Protein AF-A0AAD4UUW0-F1 (afdb_monomer_lite)

pLDDT: mean 79.17, std 16.48, range [34.84, 98.12]

Secondary structure (DSSP, 8-state):
-HHHHHHHH--HHHHHHHHTSPTTS--SHHHHHHHHHHHHS-HHHHHHHHHHHHT--PPTT--HHHHHHHHHHHHHH-TT----HHHHHHHHHHHS-HHHHHHHHHHTTS-GGGS-HHHHHHHHHHHHHHGGGGGSS-----------THHHHHHHHHHHHHHHHHHTTS-----B-TTT--BTS-GGG-TTGGG-HHHHHHHHHHHHTT-

Organism: Prunus dulcis (NCBI:txid3755)

Foldseek 3Di:
DCVVCVLVVDDDPLNVVVVPDDPPPQPDPVSVVVVSCCVLVPPVNLVVLLVCQQQAADDVPHDLLNSLVVNVVSCVVNVVSVDDLQRSLVSSLVRYDPVVQVVLQVLVVHHCNPPDSVSSVVSSVVRNVVVVCVVVDDPDDDDDDDDDPVVVVVVVVVVVVVVVVVVVPDPPPQDAQPPPRHGDDHVCPDPCCVVPVPSVVVVVVVVVVVD

InterPro domains:
  IPR005162 Retrotransposon-derived protein PEG10, N-terminal capsid-like domain [PF03732] (5-97)

Structure (mmCIF, N/CA/C/O backbone):
data_AF-A0AAD4UUW0-F1
#
_entry.id   AF-A0AAD4UUW0-F1
#
loop_
_atom_site.group_PDB
_atom_site.id
_atom_site.type_symbol
_atom_site.label_atom_id
_atom_site.label_alt_id
_atom_site.label_comp_id
_atom_site.label_asym_id
_atom_site.label_entity_id
_atom_site.label_seq_id
_atom_site.pdbx_PDB_ins_code
_atom_site.Cartn_x
_atom_site.Cartn_y
_atom_site.Cartn_z
_atom_site.occupancy
_atom_site.B_iso_or_equiv
_atom_site.auth_seq_id
_atom_site.auth_comp_id
_atom_site.auth_asym_id
_atom_site.auth_atom_id
_atom_site.pdbx_PDB_model_num
ATOM 1 N N . MET A 1 1 ? 27.360 7.407 -22.275 1.00 66.19 1 MET A N 1
ATOM 2 C CA . MET A 1 1 ? 28.009 6.420 -21.374 1.00 66.19 1 MET A CA 1
ATOM 3 C C . MET A 1 1 ? 27.085 5.297 -20.894 1.00 66.19 1 MET A C 1
ATOM 5 O O . MET A 1 1 ? 27.536 4.163 -20.923 1.00 66.19 1 MET A O 1
ATOM 9 N N . ARG A 1 2 ? 25.819 5.555 -20.516 1.00 79.88 2 ARG A N 1
ATOM 10 C CA . ARG A 1 2 ? 24.869 4.563 -19.940 1.00 79.88 2 ARG A CA 1
ATOM 11 C C . ARG A 1 2 ? 24.852 3.180 -20.616 1.00 79.88 2 ARG A C 1
ATOM 13 O O . ARG A 1 2 ? 25.007 2.173 -19.938 1.00 79.88 2 ARG A O 1
ATOM 20 N N . MET A 1 3 ? 24.777 3.145 -21.947 1.00 80.38 3 MET A N 1
ATOM 21 C CA . MET A 1 3 ? 24.789 1.917 -22.762 1.00 80.38 3 MET A CA 1
ATOM 22 C C . MET A 1 3 ? 25.992 0.996 -22.504 1.00 80.38 3 MET A C 1
ATOM 24 O O . MET A 1 3 ? 25.851 -0.219 -22.548 1.00 80.38 3 MET A O 1
ATOM 28 N N . ARG A 1 4 ? 27.175 1.563 -22.231 1.00 81.38 4 ARG A N 1
ATOM 29 C CA . ARG A 1 4 ? 28.404 0.785 -22.011 1.00 81.38 4 ARG A CA 1
ATOM 30 C C . ARG A 1 4 ? 28.476 0.205 -20.603 1.00 81.38 4 ARG A C 1
ATOM 32 O O . ARG A 1 4 ? 29.070 -0.843 -20.419 1.00 81.38 4 ARG A O 1
ATOM 39 N N . VAL A 1 5 ? 27.878 0.880 -19.622 1.00 86.62 5 VAL A N 1
ATOM 40 C CA . VAL A 1 5 ? 27.951 0.483 -18.206 1.00 86.62 5 VAL A CA 1
ATOM 41 C C . VAL A 1 5 ? 26.830 -0.483 -17.830 1.00 86.62 5 VAL A C 1
ATOM 43 O O . VAL A 1 5 ? 27.016 -1.347 -16.980 1.00 86.62 5 VAL A O 1
ATOM 46 N N . PHE A 1 6 ? 25.679 -0.376 -18.497 1.00 84.62 6 PHE A N 1
ATOM 47 C CA . PHE A 1 6 ? 24.492 -1.182 -18.218 1.00 84.62 6 PHE A CA 1
ATOM 48 C C . PHE A 1 6 ? 24.742 -2.704 -18.176 1.00 84.62 6 PHE A C 1
ATOM 50 O O . PHE A 1 6 ? 24.323 -3.314 -17.194 1.00 84.62 6 PHE A O 1
ATOM 57 N N . PRO A 1 7 ? 25.485 -3.335 -19.111 1.00 85.69 7 PRO A N 1
ATOM 58 C CA . PRO A 1 7 ? 25.757 -4.776 -19.049 1.00 85.69 7 PRO A CA 1
ATOM 59 C C . PRO A 1 7 ? 26.460 -5.228 -17.760 1.00 85.69 7 PRO A C 1
ATOM 61 O O . PRO A 1 7 ? 26.250 -6.353 -17.309 1.00 85.69 7 PRO A O 1
ATOM 64 N N . TYR A 1 8 ? 27.269 -4.354 -17.154 1.00 88.25 8 TYR A N 1
ATOM 65 C CA . TYR A 1 8 ? 27.995 -4.624 -15.910 1.00 88.25 8 TYR A CA 1
ATOM 66 C C . TYR A 1 8 ? 27.112 -4.476 -14.666 1.00 88.25 8 TYR A C 1
ATOM 68 O O . TYR A 1 8 ? 27.441 -5.016 -13.615 1.00 88.25 8 TYR A O 1
ATOM 76 N N . THR A 1 9 ? 25.977 -3.780 -14.784 1.00 87.75 9 THR A N 1
ATOM 77 C CA . THR A 1 9 ? 24.987 -3.659 -13.699 1.00 87.75 9 THR A CA 1
ATOM 78 C C . THR A 1 9 ? 24.067 -4.879 -13.597 1.00 87.75 9 THR A C 1
ATOM 80 O O . THR A 1 9 ? 23.429 -5.085 -12.567 1.00 87.75 9 THR A O 1
ATOM 83 N N . LEU A 1 10 ? 23.994 -5.706 -14.647 1.00 87.06 10 LEU A N 1
ATOM 84 C CA . LEU A 1 10 ? 23.104 -6.863 -14.698 1.00 87.06 10 LEU A CA 1
ATOM 85 C C . LEU A 1 10 ? 23.740 -8.103 -14.061 1.00 87.06 10 LEU A C 1
ATOM 87 O O . LEU A 1 10 ? 24.913 -8.408 -14.283 1.00 87.06 10 LEU A O 1
ATOM 91 N N . LYS A 1 11 ? 22.923 -8.876 -13.341 1.00 86.19 11 LYS A N 1
ATOM 92 C CA . LYS A 1 11 ? 23.287 -10.180 -12.767 1.00 86.19 11 LYS A CA 1
ATOM 93 C C . LYS A 1 11 ? 22.416 -11.302 -13.338 1.00 86.19 11 LYS A C 1
ATOM 95 O O . LYS A 1 11 ? 21.325 -11.052 -13.859 1.00 86.19 11 LYS A O 1
ATOM 100 N N . ASP A 1 12 ? 22.921 -12.530 -13.263 1.00 86.94 12 ASP A N 1
ATOM 101 C CA . ASP A 1 12 ? 22.184 -13.779 -13.499 1.00 86.94 12 ASP A CA 1
ATOM 102 C C . ASP A 1 12 ? 21.316 -13.768 -14.772 1.00 86.94 12 ASP A C 1
ATOM 104 O O . ASP A 1 12 ? 21.804 -13.529 -15.881 1.00 86.94 12 ASP A O 1
ATOM 108 N N . ARG A 1 13 ? 20.003 -13.992 -14.620 1.00 80.38 13 ARG A N 1
ATOM 109 C CA . ARG A 1 13 ? 19.025 -14.052 -15.715 1.00 80.38 13 ARG A CA 1
ATOM 110 C C . ARG A 1 13 ? 18.937 -12.762 -16.527 1.00 80.38 13 ARG A C 1
ATOM 112 O O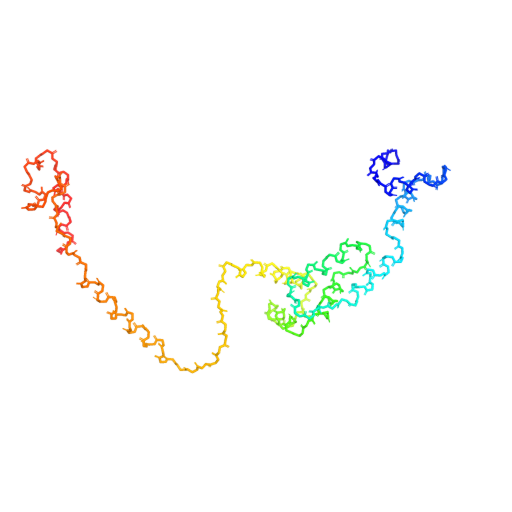 . ARG A 1 13 ? 18.669 -12.835 -17.724 1.00 80.38 13 ARG A O 1
ATOM 119 N N . ALA A 1 14 ? 19.151 -11.600 -15.910 1.00 84.06 14 ALA A N 1
ATOM 120 C CA . ALA A 1 14 ? 19.104 -10.321 -16.614 1.00 84.06 14 ALA A CA 1
ATOM 121 C C . ALA A 1 14 ? 20.308 -10.164 -17.553 1.00 84.06 14 ALA A C 1
ATOM 123 O O . ALA A 1 14 ? 20.147 -9.770 -18.709 1.00 84.06 14 ALA A O 1
ATOM 124 N N . LYS A 1 15 ? 21.500 -10.552 -17.083 1.00 85.38 15 LYS A N 1
ATOM 125 C CA . LYS A 1 15 ? 22.711 -10.581 -17.911 1.00 85.38 15 LYS A CA 1
ATOM 126 C C . LYS A 1 15 ? 22.596 -11.637 -19.010 1.00 85.38 15 LYS A C 1
ATOM 128 O O . LYS A 1 15 ? 22.893 -11.338 -20.160 1.00 85.38 15 LYS A O 1
ATOM 133 N N . GLY A 1 16 ? 22.090 -12.826 -18.673 1.00 84.50 16 GLY A N 1
ATOM 134 C CA . GLY A 1 16 ? 21.816 -13.892 -19.639 1.00 84.50 16 GLY A CA 1
ATOM 135 C C . GLY A 1 16 ? 20.891 -13.434 -20.768 1.00 84.50 16 GLY A C 1
ATOM 136 O O . GLY A 1 16 ? 21.225 -13.606 -21.933 1.00 84.50 16 GLY A O 1
ATOM 137 N N . TRP A 1 17 ? 19.780 -12.763 -20.444 1.00 87.69 17 TRP A N 1
ATOM 138 C CA . TRP A 1 17 ? 18.875 -12.198 -21.450 1.00 87.69 17 TRP A CA 1
ATOM 139 C C . TRP A 1 17 ? 19.565 -11.197 -22.380 1.00 87.69 17 TRP A C 1
ATOM 141 O O . TRP A 1 17 ? 19.385 -11.290 -23.593 1.00 87.69 17 TRP A O 1
ATOM 151 N N . LEU A 1 18 ? 20.365 -10.273 -21.840 1.00 85.50 18 LEU A N 1
ATOM 152 C CA . LEU A 1 18 ? 21.047 -9.270 -22.659 1.00 85.50 18 LEU A CA 1
ATOM 153 C C . LEU A 1 18 ? 21.959 -9.932 -23.706 1.00 85.50 18 LEU A C 1
ATOM 155 O O . LEU A 1 18 ? 22.012 -9.470 -24.841 1.00 85.50 18 LEU A O 1
ATOM 159 N N . MET A 1 19 ? 22.608 -11.044 -23.343 1.00 84.12 19 MET A N 1
ATOM 160 C CA . MET A 1 19 ? 23.488 -11.808 -24.237 1.00 84.12 19 MET A CA 1
ATOM 161 C C . MET A 1 19 ? 22.739 -12.632 -25.296 1.00 84.12 19 MET A C 1
ATOM 163 O O . MET A 1 19 ? 23.342 -13.012 -26.293 1.00 84.12 19 MET A O 1
ATOM 167 N N . THR A 1 20 ? 21.439 -12.901 -25.122 1.00 83.31 20 THR A N 1
ATOM 168 C CA . THR A 1 20 ? 20.624 -13.587 -26.151 1.00 83.31 20 THR A CA 1
ATOM 169 C C . THR A 1 20 ? 20.138 -12.669 -27.273 1.00 83.31 20 THR A C 1
ATOM 171 O O . THR A 1 20 ? 19.579 -13.146 -28.259 1.00 83.31 20 THR A O 1
ATOM 174 N N . LEU A 1 21 ? 20.290 -11.351 -27.126 1.00 83.94 21 LEU A N 1
ATOM 175 C CA . LEU A 1 21 ? 19.829 -10.396 -28.129 1.00 83.94 21 LEU A CA 1
ATOM 176 C C . LEU A 1 21 ? 20.800 -10.342 -29.310 1.00 83.94 21 LEU A C 1
ATOM 178 O O . LEU A 1 21 ? 22.015 -10.388 -29.134 1.00 83.94 21 LEU A O 1
ATOM 182 N N . ALA A 1 22 ? 20.259 -10.190 -30.521 1.00 80.12 22 ALA A N 1
ATOM 183 C CA . ALA A 1 22 ? 21.079 -10.067 -31.719 1.00 80.12 22 ALA A CA 1
ATOM 184 C C . ALA A 1 22 ? 22.026 -8.851 -31.617 1.00 80.12 22 ALA A C 1
ATOM 186 O O . ALA A 1 22 ? 21.595 -7.785 -31.143 1.00 80.12 22 ALA A O 1
ATOM 187 N N . PRO A 1 23 ? 23.283 -8.970 -32.086 1.00 73.75 23 PRO A N 1
ATOM 188 C CA . PRO A 1 23 ? 24.204 -7.843 -32.171 1.00 73.75 23 PRO A CA 1
ATOM 189 C C . PRO A 1 23 ? 23.548 -6.664 -32.897 1.00 73.75 23 PRO A C 1
ATOM 191 O O . PRO A 1 23 ? 22.830 -6.853 -33.877 1.00 73.75 23 PRO A O 1
ATOM 194 N N . SER A 1 24 ? 23.748 -5.445 -32.393 1.00 71.50 24 SER A N 1
ATOM 195 C CA . SER A 1 24 ? 23.192 -4.205 -32.969 1.00 71.50 24 SER A CA 1
ATOM 196 C C . SER A 1 24 ? 21.659 -4.059 -32.940 1.00 71.50 24 SER A C 1
ATOM 198 O O . SER A 1 24 ? 21.137 -3.071 -33.448 1.00 71.50 24 SER A O 1
ATOM 200 N N . SER A 1 25 ? 20.915 -4.964 -32.291 1.00 75.75 25 SER A N 1
ATOM 201 C CA . SER A 1 25 ? 19.448 -4.848 -32.130 1.00 75.75 25 SER A CA 1
ATOM 202 C C . SER A 1 25 ? 18.991 -3.784 -31.116 1.00 75.75 25 SER A C 1
ATOM 204 O O . SER A 1 25 ? 17.796 -3.498 -30.987 1.00 75.75 25 SER A O 1
ATOM 206 N N . LEU A 1 26 ? 19.941 -3.219 -30.374 1.00 79.94 26 LEU A N 1
ATOM 207 C CA . LEU A 1 26 ? 19.761 -2.234 -29.317 1.00 79.94 26 LEU A CA 1
ATOM 208 C C . LEU A 1 26 ? 20.647 -1.021 -29.625 1.00 79.94 26 LEU A C 1
ATOM 210 O O . LEU A 1 26 ? 21.819 -0.993 -29.258 1.00 79.94 26 LEU A O 1
ATOM 214 N N . THR A 1 27 ? 20.103 -0.043 -30.348 1.00 82.56 27 THR A N 1
ATOM 215 C CA . THR A 1 27 ? 20.879 1.078 -30.911 1.00 82.56 27 THR A CA 1
ATOM 216 C C . THR A 1 27 ? 20.875 2.333 -30.039 1.00 82.56 27 THR A C 1
ATOM 218 O O . THR A 1 27 ? 21.823 3.113 -30.084 1.00 82.56 27 THR A O 1
ATOM 221 N N . THR A 1 28 ? 19.855 2.521 -29.197 1.00 87.25 28 THR A N 1
ATOM 222 C CA . THR A 1 28 ? 19.733 3.673 -28.292 1.00 87.25 28 THR A CA 1
ATOM 223 C C . THR A 1 28 ? 19.385 3.233 -26.876 1.00 87.25 28 THR A C 1
ATOM 225 O O . THR A 1 28 ? 18.781 2.180 -26.666 1.00 87.25 28 THR A O 1
ATOM 228 N N . TRP A 1 29 ? 19.744 4.061 -25.889 1.00 84.38 29 TRP A N 1
ATOM 229 C CA . TRP A 1 29 ? 19.443 3.789 -24.481 1.00 84.38 29 TRP A CA 1
ATOM 230 C C . TRP A 1 29 ? 17.945 3.594 -24.231 1.00 84.38 29 TRP A C 1
ATOM 232 O O . TRP A 1 29 ? 17.579 2.687 -23.492 1.00 84.38 29 TRP A O 1
ATOM 242 N N . ASP A 1 30 ? 17.085 4.379 -24.881 1.00 83.88 30 ASP A N 1
ATOM 243 C CA . ASP A 1 30 ? 15.634 4.286 -24.694 1.00 83.88 30 ASP A CA 1
ATOM 244 C C . ASP A 1 30 ? 15.086 2.932 -25.155 1.00 83.88 30 ASP A C 1
ATOM 246 O O . ASP A 1 30 ? 14.243 2.341 -24.481 1.00 83.88 30 ASP A O 1
ATOM 250 N N . VAL A 1 31 ? 15.622 2.379 -26.249 1.00 85.12 31 VAL A N 1
ATOM 251 C CA . VAL A 1 31 ? 15.257 1.036 -26.725 1.00 85.12 31 VAL A CA 1
ATOM 252 C C . VAL A 1 31 ? 15.749 -0.042 -25.753 1.00 85.12 31 VAL A C 1
ATOM 254 O O . VAL A 1 31 ? 15.015 -0.997 -25.490 1.00 85.12 31 VAL A O 1
ATOM 257 N N . VAL A 1 32 ? 16.950 0.111 -25.176 1.00 85.50 32 VAL A N 1
ATOM 258 C CA . VAL A 1 32 ? 17.476 -0.812 -24.148 1.00 85.50 32 VAL A CA 1
ATOM 259 C C . VAL A 1 32 ? 16.625 -0.780 -22.890 1.00 85.50 32 VAL A C 1
ATOM 261 O O . VAL A 1 32 ? 16.186 -1.831 -22.429 1.00 85.50 32 VAL A O 1
ATOM 264 N N . ALA A 1 33 ? 16.373 0.413 -22.353 1.00 83.50 33 ALA A N 1
ATOM 265 C CA . ALA A 1 33 ? 15.583 0.607 -21.148 1.00 83.50 33 ALA A CA 1
ATOM 266 C C . ALA A 1 33 ? 14.165 0.060 -21.340 1.00 83.50 33 ALA A C 1
ATOM 268 O O . ALA A 1 33 ? 13.699 -0.723 -20.515 1.00 83.50 33 ALA A O 1
ATOM 269 N N . LYS A 1 34 ? 13.516 0.378 -22.468 1.00 83.19 34 LYS A N 1
ATOM 270 C CA . LYS A 1 34 ? 12.183 -0.132 -22.799 1.00 83.19 34 LYS A CA 1
ATOM 271 C C . LYS A 1 34 ? 12.155 -1.659 -22.873 1.00 83.19 34 LYS A C 1
ATOM 273 O O . LYS A 1 34 ? 11.374 -2.273 -22.154 1.00 83.19 34 LYS A O 1
ATOM 278 N N . LYS A 1 35 ? 13.029 -2.289 -23.669 1.00 83.31 35 LYS A N 1
ATOM 279 C CA . LYS A 1 35 ? 13.052 -3.759 -23.796 1.00 83.31 35 LYS A CA 1
ATOM 280 C C . LYS A 1 35 ? 13.433 -4.460 -22.492 1.00 83.31 35 LYS A C 1
ATOM 282 O O . LYS A 1 35 ? 12.931 -5.545 -22.213 1.00 83.31 35 LYS A O 1
ATOM 287 N N . PHE A 1 36 ? 14.315 -3.865 -21.691 1.00 83.19 36 PHE A N 1
ATOM 288 C CA . PHE A 1 36 ? 14.669 -4.399 -20.379 1.00 83.19 36 PHE A CA 1
ATOM 289 C C . PHE A 1 36 ? 13.478 -4.354 -19.425 1.00 83.19 36 PHE A C 1
ATOM 291 O O . PHE A 1 36 ? 13.163 -5.361 -18.792 1.00 83.19 36 PHE A O 1
ATOM 298 N N . LEU A 1 37 ? 12.772 -3.223 -19.371 1.00 78.81 37 LEU A N 1
ATOM 299 C CA . LEU A 1 37 ? 11.550 -3.098 -18.585 1.00 78.81 37 LEU A CA 1
ATOM 300 C C . LEU A 1 37 ? 10.477 -4.074 -19.079 1.00 78.81 37 LEU A C 1
ATOM 302 O O . LEU A 1 37 ? 9.896 -4.766 -18.258 1.00 78.81 37 LEU A O 1
ATOM 306 N N . GLU A 1 38 ? 10.278 -4.235 -20.387 1.00 77.81 38 GLU A N 1
ATOM 307 C CA . GLU A 1 38 ? 9.365 -5.248 -20.946 1.00 77.81 38 GLU A CA 1
ATOM 308 C C . GLU A 1 38 ? 9.782 -6.683 -20.584 1.00 77.81 38 GLU A C 1
ATOM 310 O O . GLU A 1 38 ? 8.933 -7.541 -20.346 1.00 77.81 38 GLU A O 1
ATOM 315 N N . LYS A 1 39 ? 11.086 -6.976 -20.516 1.00 78.19 39 LYS A N 1
ATOM 316 C CA . LYS A 1 39 ? 11.582 -8.308 -20.146 1.00 78.19 39 LYS A CA 1
ATOM 317 C C . LYS A 1 39 ? 11.385 -8.611 -18.661 1.00 78.19 39 LYS A C 1
ATOM 319 O O . LYS A 1 39 ? 11.007 -9.732 -18.314 1.00 78.19 39 LYS A O 1
ATOM 324 N N . ILE A 1 40 ? 11.692 -7.651 -17.792 1.00 73.12 40 ILE A N 1
ATOM 325 C CA . ILE A 1 40 ? 11.632 -7.817 -16.333 1.00 73.12 40 ILE A CA 1
ATOM 326 C C . ILE A 1 40 ? 10.192 -7.663 -15.826 1.00 73.12 40 ILE A C 1
ATOM 328 O O . ILE A 1 40 ? 9.732 -8.459 -15.005 1.00 73.12 40 ILE A O 1
ATOM 332 N N . PHE A 1 41 ? 9.451 -6.719 -16.398 1.00 70.31 41 PHE A N 1
ATOM 333 C CA . PHE A 1 41 ? 8.053 -6.404 -16.117 1.00 70.31 41 PHE A CA 1
ATOM 334 C C . PHE A 1 41 ? 7.166 -6.761 -17.312 1.00 70.31 41 PHE A C 1
ATOM 336 O O . PHE A 1 41 ? 6.448 -5.930 -17.861 1.00 70.31 41 PHE A O 1
ATOM 343 N N . SER A 1 42 ? 7.226 -8.026 -17.729 1.00 71.62 42 SER A N 1
ATOM 344 C CA . SER A 1 42 ? 6.420 -8.535 -18.841 1.00 71.62 42 SER A CA 1
ATOM 345 C C . SER A 1 42 ? 4.938 -8.205 -18.659 1.00 71.62 42 SER A C 1
ATOM 347 O O . SER A 1 42 ? 4.397 -8.433 -17.572 1.00 71.62 42 SER A O 1
ATOM 349 N N . THR A 1 43 ? 4.276 -7.770 -19.735 1.00 69.75 43 THR A N 1
ATOM 350 C CA . THR A 1 43 ? 2.846 -7.414 -19.778 1.00 69.75 43 THR A CA 1
ATOM 351 C C . THR A 1 43 ? 1.934 -8.390 -19.019 1.00 69.75 43 THR A C 1
ATOM 353 O O . THR A 1 43 ? 1.087 -7.911 -18.267 1.00 69.75 43 THR A O 1
ATOM 356 N N . PRO A 1 44 ? 2.115 -9.730 -19.095 1.00 78.50 44 PRO A N 1
ATOM 357 C CA . PRO A 1 44 ? 1.295 -10.671 -18.328 1.00 78.50 44 PRO A CA 1
ATOM 358 C C . PRO A 1 44 ? 1.461 -10.534 -16.809 1.00 78.50 44 PRO A C 1
ATOM 360 O O . PRO A 1 44 ? 0.473 -10.510 -16.083 1.00 78.50 44 PRO A O 1
ATOM 363 N N . LYS A 1 45 ? 2.697 -10.383 -16.314 1.00 79.81 45 LYS A N 1
ATOM 364 C CA . LYS A 1 45 ? 2.967 -10.178 -14.879 1.00 79.81 45 LYS A CA 1
ATOM 365 C C . LYS A 1 45 ? 2.380 -8.861 -14.389 1.00 79.81 45 LYS A C 1
ATOM 367 O O . LYS A 1 45 ? 1.741 -8.827 -13.344 1.00 79.81 45 LYS A O 1
ATOM 372 N N . THR A 1 46 ? 2.543 -7.792 -15.166 1.00 81.25 46 THR A N 1
ATOM 373 C CA . THR A 1 46 ? 1.930 -6.492 -14.865 1.00 81.25 46 THR A CA 1
ATOM 374 C C . THR A 1 46 ? 0.405 -6.573 -14.851 1.00 81.25 46 THR A C 1
ATOM 376 O O . THR A 1 46 ? -0.217 -6.003 -13.961 1.00 81.25 46 THR A O 1
ATOM 379 N N . ALA A 1 47 ? -0.211 -7.304 -15.784 1.00 84.12 47 ALA A N 1
ATOM 380 C CA . ALA A 1 47 ? -1.658 -7.506 -15.802 1.00 84.12 47 ALA A CA 1
ATOM 381 C C . ALA A 1 47 ? -2.147 -8.279 -14.566 1.00 84.12 47 ALA A C 1
ATOM 383 O O . ALA A 1 47 ? -3.148 -7.892 -13.964 1.00 84.12 47 ALA A O 1
ATOM 384 N N . ILE A 1 48 ? -1.419 -9.321 -14.146 1.00 89.25 48 ILE A N 1
ATOM 385 C CA . ILE A 1 48 ? -1.720 -10.079 -12.923 1.00 89.25 48 ILE A CA 1
ATOM 386 C C . ILE A 1 48 ? -1.631 -9.177 -11.689 1.00 89.25 48 ILE A C 1
ATOM 388 O O . ILE A 1 48 ? -2.579 -9.140 -10.909 1.00 89.25 48 ILE A O 1
ATOM 392 N N . LEU A 1 49 ? -0.543 -8.416 -11.535 1.00 89.75 49 LEU A N 1
ATOM 393 C CA . LEU A 1 49 ? -0.356 -7.510 -10.395 1.00 89.75 49 LEU A CA 1
ATOM 394 C C . LEU A 1 49 ? -1.424 -6.413 -10.363 1.00 89.75 49 LEU A C 1
ATOM 396 O O . LEU A 1 49 ? -2.032 -6.182 -9.323 1.00 89.75 49 LEU A O 1
ATOM 400 N N . ARG A 1 50 ? -1.737 -5.791 -11.507 1.00 89.94 50 ARG A N 1
ATOM 401 C CA . ARG A 1 50 ? -2.843 -4.825 -11.600 1.00 89.94 50 ARG A CA 1
ATOM 402 C C . ARG A 1 50 ? -4.168 -5.454 -11.185 1.00 89.94 50 ARG A C 1
ATOM 404 O O . ARG A 1 50 ? -4.900 -4.848 -10.412 1.00 89.94 50 ARG A O 1
ATOM 411 N N . ARG A 1 51 ? -4.462 -6.676 -11.643 1.00 92.06 51 ARG A N 1
ATOM 412 C CA . ARG A 1 51 ? -5.675 -7.400 -11.241 1.00 92.06 51 ARG A CA 1
ATOM 413 C C . ARG A 1 51 ? -5.705 -7.669 -9.736 1.00 92.06 51 ARG A C 1
ATOM 415 O O . ARG A 1 51 ? -6.760 -7.531 -9.132 1.00 92.06 51 ARG A O 1
ATOM 422 N N . GLN A 1 52 ? -4.575 -8.038 -9.138 1.00 94.50 52 GLN A N 1
ATOM 423 C CA . GLN A 1 52 ? -4.464 -8.237 -7.690 1.00 94.50 52 GLN A CA 1
ATOM 424 C C . GLN A 1 52 ? -4.674 -6.940 -6.907 1.00 94.50 52 GLN A C 1
ATOM 426 O O . GLN A 1 52 ? -5.327 -6.977 -5.871 1.00 94.50 52 GLN A O 1
ATOM 431 N N . ILE A 1 53 ? -4.174 -5.807 -7.412 1.00 95.00 53 ILE A N 1
ATOM 432 C CA . ILE A 1 53 ? -4.423 -4.495 -6.808 1.00 95.00 53 ILE A CA 1
ATOM 433 C C . ILE A 1 53 ? -5.917 -4.161 -6.894 1.00 95.00 53 ILE A C 1
ATOM 435 O O . ILE A 1 53 ? -6.531 -3.900 -5.872 1.00 95.00 53 ILE A O 1
ATOM 439 N N . PHE A 1 54 ? -6.536 -4.221 -8.077 1.00 94.75 54 PHE A N 1
ATOM 440 C CA . PHE A 1 54 ? -7.958 -3.877 -8.236 1.00 94.75 54 PHE A CA 1
ATOM 441 C C . PHE A 1 54 ? -8.909 -4.791 -7.459 1.00 94.75 54 PHE A C 1
ATOM 443 O O . PHE A 1 54 ? -9.916 -4.325 -6.938 1.00 94.75 54 PHE A O 1
ATOM 450 N N . ASN A 1 55 ? -8.583 -6.080 -7.366 1.00 96.12 55 ASN A N 1
ATOM 451 C CA . ASN A 1 55 ? -9.376 -7.064 -6.632 1.00 96.12 55 ASN A CA 1
ATOM 452 C C . ASN A 1 55 ? -8.849 -7.281 -5.211 1.00 96.12 55 ASN A C 1
ATOM 454 O O . ASN A 1 55 ? -9.050 -8.355 -4.640 1.00 96.12 55 ASN A O 1
ATOM 458 N N . PHE A 1 56 ? -8.130 -6.303 -4.659 1.00 97.75 56 PHE A N 1
ATOM 459 C CA . PHE A 1 56 ? -7.566 -6.423 -3.330 1.00 97.75 56 PHE A CA 1
ATOM 460 C C . PHE A 1 56 ? -8.674 -6.649 -2.301 1.00 97.75 56 PHE A C 1
ATOM 462 O O . PHE A 1 56 ? -9.683 -5.942 -2.263 1.00 97.75 56 PHE A O 1
ATOM 469 N N . LYS A 1 57 ? -8.469 -7.661 -1.464 1.00 97.94 57 LYS A N 1
ATOM 470 C CA . LYS A 1 57 ? -9.317 -7.977 -0.325 1.00 97.94 57 LYS A CA 1
ATOM 471 C C . LYS A 1 57 ? -8.433 -8.340 0.853 1.00 97.94 57 LYS A C 1
ATOM 473 O O . LYS A 1 57 ? -7.404 -9.002 0.677 1.00 97.94 57 LYS A O 1
ATOM 478 N N . GLN A 1 58 ? -8.826 -7.878 2.029 1.00 97.75 58 GLN A N 1
ATOM 479 C CA . GLN A 1 58 ? -8.287 -8.341 3.296 1.00 97.75 58 GLN A CA 1
ATOM 480 C C . GLN A 1 58 ? -8.618 -9.828 3.458 1.00 97.75 58 GLN A C 1
ATOM 482 O O . GLN A 1 58 ? -9.729 -10.252 3.123 1.00 97.75 58 GLN A O 1
ATOM 487 N N . TYR A 1 59 ? -7.655 -10.620 3.920 1.00 96.56 59 TYR A N 1
ATOM 488 C CA . TYR A 1 59 ? -7.899 -12.030 4.215 1.00 96.56 59 TYR A CA 1
ATOM 489 C C . TYR A 1 59 ? -8.639 -12.193 5.544 1.00 96.56 59 TYR A C 1
ATOM 491 O O . TYR A 1 59 ? -8.622 -11.306 6.398 1.00 96.56 59 TYR A O 1
ATOM 499 N N . ASP A 1 60 ? -9.300 -13.335 5.721 1.00 93.62 60 ASP A N 1
ATOM 500 C CA . ASP A 1 60 ? -9.963 -13.638 6.986 1.00 93.62 60 ASP A CA 1
ATOM 501 C C . ASP A 1 60 ? -8.934 -13.739 8.123 1.00 93.62 60 ASP A C 1
ATOM 503 O O . ASP A 1 60 ? -7.876 -14.348 7.961 1.00 93.62 60 ASP A O 1
ATOM 507 N N . GLY A 1 61 ? -9.215 -13.078 9.246 1.00 91.50 61 GLY A N 1
ATOM 508 C CA . GLY A 1 61 ? -8.297 -12.973 10.387 1.00 91.50 61 GLY A CA 1
ATOM 509 C C . GLY A 1 61 ? -7.021 -12.141 10.170 1.00 91.50 61 GLY A C 1
ATOM 510 O O . GLY A 1 61 ? -6.255 -11.980 11.118 1.00 91.50 61 GLY A O 1
ATOM 511 N N . GLU A 1 62 ? -6.775 -11.585 8.978 1.00 95.00 62 GLU A N 1
ATOM 512 C CA . GLU A 1 62 ? -5.591 -10.755 8.712 1.00 95.00 62 GLU A CA 1
ATOM 513 C C . GLU A 1 62 ? -5.699 -9.417 9.460 1.00 95.00 62 GLU A C 1
ATOM 515 O O . GLU A 1 62 ? -6.678 -8.691 9.266 1.00 95.00 62 GLU A O 1
ATOM 520 N N . PRO A 1 63 ? -4.723 -9.032 10.299 1.00 94.06 63 PRO A N 1
ATOM 521 C CA . PRO A 1 63 ? -4.778 -7.759 11.004 1.00 94.06 63 PRO A CA 1
ATOM 522 C C . PRO A 1 63 ? -4.522 -6.580 10.049 1.00 94.06 63 PRO A C 1
ATOM 524 O O . PRO A 1 63 ? -3.886 -6.713 9.001 1.00 94.06 63 PRO A O 1
ATOM 527 N N . PHE A 1 64 ? -5.013 -5.388 10.413 1.00 95.38 64 PHE A N 1
ATOM 528 C CA . PHE A 1 64 ? -4.959 -4.199 9.548 1.00 95.38 64 PHE A CA 1
ATOM 529 C C . PHE A 1 64 ? -3.539 -3.857 9.068 1.00 95.38 64 PHE A C 1
ATOM 531 O O . PHE A 1 64 ? -3.350 -3.510 7.905 1.00 95.38 64 PHE A O 1
ATOM 538 N N . ASN A 1 65 ? -2.538 -3.962 9.944 1.00 94.81 65 ASN A N 1
ATOM 539 C CA . ASN A 1 65 ? -1.147 -3.648 9.620 1.00 94.81 65 ASN A CA 1
ATOM 540 C C . ASN A 1 65 ? -0.570 -4.584 8.554 1.00 94.81 65 ASN A C 1
ATOM 542 O O . ASN A 1 65 ? 0.057 -4.108 7.614 1.00 94.81 65 ASN A O 1
ATOM 546 N N . GLU A 1 66 ? -0.811 -5.891 8.661 1.00 95.62 66 GLU A N 1
ATOM 547 C CA . GLU A 1 66 ? -0.347 -6.856 7.658 1.00 95.62 66 GLU A CA 1
ATOM 548 C C . GLU A 1 66 ? -1.054 -6.637 6.319 1.00 95.62 66 GLU A C 1
ATOM 550 O O . GLU A 1 66 ? -0.404 -6.604 5.273 1.00 95.62 66 GLU A O 1
ATOM 555 N N . CYS A 1 67 ? -2.364 -6.375 6.358 1.00 97.19 67 CYS A N 1
ATOM 556 C CA . CYS A 1 67 ? -3.152 -6.023 5.180 1.00 97.19 67 CYS A CA 1
ATOM 557 C C . CYS A 1 67 ? -2.600 -4.763 4.481 1.00 97.19 67 CYS A C 1
ATOM 559 O O . CYS A 1 67 ? -2.423 -4.748 3.258 1.00 97.19 67 CYS A O 1
ATOM 561 N N . TRP A 1 68 ? -2.269 -3.718 5.248 1.00 97.38 68 TRP A N 1
ATOM 562 C CA . TRP A 1 68 ? -1.706 -2.473 4.721 1.00 97.38 68 TRP A CA 1
ATOM 563 C C . TRP A 1 68 ? -0.317 -2.669 4.104 1.00 97.38 68 TRP A C 1
ATOM 565 O O . TRP A 1 68 ? -0.073 -2.229 2.976 1.00 97.38 68 TRP A O 1
ATOM 575 N N . GLU A 1 69 ? 0.577 -3.392 4.780 1.00 96.56 69 GLU A N 1
ATOM 576 C CA . GLU A 1 69 ? 1.904 -3.715 4.240 1.00 96.56 69 GLU A CA 1
ATOM 577 C C . GLU A 1 69 ? 1.814 -4.573 2.973 1.00 96.56 69 GLU A C 1
ATOM 579 O O . GLU A 1 69 ? 2.521 -4.321 1.992 1.00 96.56 69 GLU A O 1
ATOM 584 N N . ARG A 1 70 ? 0.891 -5.541 2.930 1.00 97.12 70 ARG A N 1
ATOM 585 C CA . ARG A 1 70 ? 0.646 -6.355 1.734 1.00 97.12 70 ARG A CA 1
ATOM 586 C C . ARG A 1 70 ? 0.169 -5.504 0.562 1.00 97.12 70 ARG A C 1
ATOM 588 O O . ARG A 1 70 ? 0.647 -5.692 -0.560 1.00 97.12 70 ARG A O 1
ATOM 595 N N . PHE A 1 71 ? -0.734 -4.555 0.804 1.00 97.31 71 PHE A N 1
ATOM 596 C CA . PHE A 1 71 ? -1.189 -3.628 -0.230 1.00 97.31 71 PHE A CA 1
ATOM 597 C C . PHE A 1 71 ? -0.038 -2.767 -0.771 1.00 97.31 71 PHE A C 1
ATOM 599 O O . PHE A 1 71 ? 0.167 -2.715 -1.988 1.00 97.31 71 PHE A O 1
ATOM 606 N N . LYS A 1 72 ? 0.779 -2.171 0.112 1.00 96.19 72 LYS A N 1
ATOM 607 C CA . LYS A 1 72 ? 1.987 -1.419 -0.282 1.00 96.19 72 LYS A CA 1
ATOM 608 C C . LYS A 1 72 ? 2.964 -2.292 -1.076 1.00 96.19 72 LYS A C 1
ATOM 610 O O . LYS A 1 72 ? 3.476 -1.865 -2.113 1.00 96.19 72 LYS A O 1
ATOM 615 N N . GLY A 1 73 ? 3.163 -3.541 -0.658 1.00 95.31 73 GLY A N 1
ATOM 616 C CA . GLY A 1 73 ? 3.992 -4.516 -1.365 1.00 95.31 73 GLY A CA 1
ATOM 617 C C . GLY A 1 73 ? 3.519 -4.797 -2.796 1.00 95.31 73 GLY A C 1
ATOM 618 O O . GLY A 1 73 ? 4.346 -4.889 -3.705 1.00 95.31 73 GLY A O 1
ATOM 619 N N . LEU A 1 74 ? 2.205 -4.880 -3.030 1.00 94.12 74 LEU A N 1
ATOM 620 C CA . LEU A 1 74 ? 1.643 -5.052 -4.377 1.00 94.12 74 LEU A CA 1
ATOM 621 C C . LEU A 1 74 ? 1.895 -3.830 -5.272 1.00 94.12 74 LEU A C 1
ATOM 623 O O . LEU A 1 74 ? 2.249 -3.993 -6.443 1.00 94.12 74 LEU A O 1
ATOM 627 N N . LEU A 1 75 ? 1.763 -2.617 -4.726 1.00 93.19 75 LEU A N 1
ATOM 628 C CA . LEU A 1 75 ? 2.060 -1.378 -5.452 1.00 93.19 75 LEU A CA 1
ATOM 629 C C . LEU A 1 75 ? 3.542 -1.307 -5.850 1.00 93.19 75 LEU A C 1
ATOM 631 O O . LEU A 1 75 ? 3.859 -1.019 -7.006 1.00 93.19 75 LEU A O 1
ATOM 635 N N . LEU A 1 76 ? 4.447 -1.662 -4.932 1.00 91.19 76 LEU A N 1
ATOM 636 C CA . LEU A 1 76 ? 5.895 -1.672 -5.174 1.00 91.19 76 LEU A CA 1
ATOM 637 C C . LEU A 1 76 ? 6.328 -2.691 -6.235 1.00 91.19 76 LEU A C 1
ATOM 639 O O . LEU A 1 76 ? 7.283 -2.445 -6.971 1.00 91.19 76 LEU A O 1
ATOM 643 N N . GLN A 1 77 ? 5.626 -3.820 -6.356 1.00 87.62 77 GLN A N 1
ATOM 644 C CA . GLN A 1 77 ? 5.905 -4.817 -7.397 1.00 87.62 77 GLN A CA 1
ATOM 645 C C . GLN A 1 77 ? 5.495 -4.348 -8.802 1.00 87.62 77 GLN A C 1
ATOM 647 O O . GLN A 1 77 ? 5.972 -4.895 -9.801 1.00 87.62 77 GLN A O 1
ATOM 652 N N . CYS A 1 78 ? 4.630 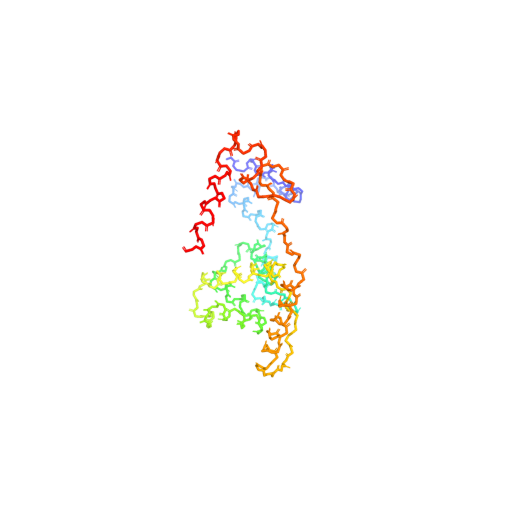-3.337 -8.903 1.00 84.50 78 CYS A N 1
ATOM 653 C CA . CYS A 1 78 ? 4.136 -2.808 -10.168 1.00 84.50 78 CYS A CA 1
ATOM 654 C C . CYS A 1 78 ? 4.246 -1.272 -10.217 1.00 84.50 78 CYS A C 1
ATOM 656 O O . CYS A 1 78 ? 3.225 -0.614 -10.374 1.00 84.50 78 CYS A O 1
ATOM 658 N N . PRO A 1 79 ? 5.444 -0.664 -10.157 1.00 77.31 79 PRO A N 1
ATOM 659 C CA . PRO A 1 79 ? 5.597 0.795 -10.036 1.00 77.31 79 PRO A CA 1
ATOM 660 C C . PRO A 1 79 ? 4.969 1.586 -11.203 1.00 77.31 79 PRO A C 1
ATOM 662 O O . PRO A 1 79 ? 4.559 2.732 -11.053 1.00 77.31 79 PRO A O 1
ATOM 665 N N . HIS A 1 80 ? 4.819 0.959 -12.371 1.00 77.00 80 HIS A N 1
ATOM 666 C CA . HIS A 1 80 ? 4.102 1.474 -13.544 1.00 77.00 80 HIS A CA 1
ATOM 667 C C . HIS A 1 80 ? 2.604 1.115 -13.545 1.00 77.00 80 HIS A C 1
ATOM 669 O O . HIS A 1 80 ? 1.975 1.020 -14.605 1.00 77.00 80 HIS A O 1
ATOM 675 N N . HIS A 1 81 ? 1.998 0.883 -12.377 1.00 81.19 81 HIS A N 1
ATOM 676 C CA . HIS A 1 81 ? 0.575 0.552 -12.262 1.00 81.19 81 HIS A CA 1
ATOM 677 C C . HIS A 1 81 ? -0.325 1.688 -12.781 1.00 81.19 81 HIS A C 1
ATOM 679 O O . HIS A 1 81 ? -1.403 1.395 -13.289 1.00 81.19 81 HIS A O 1
ATOM 685 N N . GLY A 1 82 ? 0.133 2.949 -12.733 1.00 84.31 82 GLY A N 1
ATOM 686 C CA . GLY A 1 82 ? -0.583 4.109 -13.287 1.00 84.31 82 GLY A CA 1
ATOM 687 C C . GLY A 1 82 ? -1.835 4.503 -12.498 1.00 84.31 82 GLY A C 1
ATOM 688 O O . GLY A 1 82 ? -2.718 5.167 -13.027 1.00 84.31 82 GLY A O 1
ATOM 689 N N . LEU A 1 83 ? -1.922 4.070 -11.238 1.00 90.06 83 LEU A N 1
ATOM 690 C CA . LEU A 1 83 ? -3.074 4.317 -10.371 1.00 90.06 83 LEU A CA 1
ATOM 691 C C . LEU A 1 83 ? -2.828 5.601 -9.578 1.00 90.06 83 LEU A C 1
ATOM 693 O O . LEU A 1 83 ? -1.826 5.660 -8.859 1.00 90.06 83 LEU A O 1
ATOM 697 N N . PRO A 1 84 ? -3.710 6.607 -9.665 1.00 94.25 84 PRO A N 1
ATOM 698 C CA . PRO A 1 84 ? -3.600 7.805 -8.844 1.00 94.25 84 PRO A CA 1
ATOM 699 C C . PRO A 1 84 ? -3.846 7.472 -7.366 1.00 94.25 84 PRO A C 1
ATOM 701 O O . PRO A 1 84 ? -4.571 6.527 -7.049 1.00 94.25 84 PRO A O 1
ATOM 704 N N . LEU A 1 85 ? -3.267 8.263 -6.457 1.00 95.38 85 LEU A N 1
ATOM 705 C CA . LEU A 1 85 ? -3.315 8.001 -5.012 1.00 95.38 85 LEU A CA 1
ATOM 706 C C . LEU A 1 85 ? -4.749 7.828 -4.488 1.00 95.38 85 LEU A C 1
ATOM 708 O O . LEU A 1 85 ? -5.006 6.901 -3.729 1.00 95.38 85 LEU A O 1
ATOM 712 N N . TYR A 1 86 ? -5.698 8.662 -4.931 1.00 96.00 86 TYR A N 1
ATOM 713 C CA . TYR A 1 86 ? -7.096 8.558 -4.489 1.00 96.00 86 TYR A CA 1
ATOM 714 C C . TYR A 1 86 ? -7.696 7.177 -4.784 1.00 96.00 86 TYR A C 1
ATOM 716 O O . TYR A 1 86 ? -8.384 6.610 -3.940 1.00 96.00 86 TYR A O 1
ATOM 724 N N . LEU A 1 87 ? -7.385 6.610 -5.955 1.00 95.88 87 LEU A N 1
ATOM 725 C CA . LEU A 1 87 ? -7.892 5.308 -6.364 1.00 95.88 87 LEU A CA 1
ATOM 726 C C . LEU A 1 87 ? -7.215 4.190 -5.570 1.00 95.88 87 LEU A C 1
ATOM 728 O O . LEU A 1 87 ? -7.877 3.232 -5.195 1.00 95.88 87 LEU A O 1
ATOM 732 N N . GLN A 1 88 ? -5.923 4.329 -5.259 1.00 96.56 88 GLN A N 1
ATOM 733 C CA . GLN A 1 88 ? -5.229 3.391 -4.373 1.00 96.56 88 GLN A CA 1
ATOM 734 C C . GLN A 1 88 ? -5.883 3.357 -2.983 1.00 96.56 88 GLN A C 1
ATOM 736 O O . GLN A 1 88 ? -6.150 2.277 -2.463 1.00 96.56 88 GLN A O 1
ATOM 741 N N . MET A 1 89 ? -6.188 4.525 -2.404 1.00 97.75 89 MET A N 1
ATOM 742 C CA . MET A 1 89 ? -6.820 4.610 -1.080 1.00 97.75 89 MET A CA 1
ATOM 743 C C . MET A 1 89 ? -8.240 4.048 -1.078 1.00 97.75 89 MET A C 1
ATOM 745 O O . MET A 1 89 ? -8.635 3.386 -0.118 1.00 97.75 89 MET A O 1
ATOM 749 N N . GLN A 1 90 ? -8.990 4.289 -2.155 1.00 96.88 90 GLN A N 1
ATOM 750 C CA . GLN A 1 90 ? -10.330 3.743 -2.328 1.00 96.88 90 GLN A CA 1
ATOM 751 C C . GLN A 1 90 ? -10.302 2.215 -2.454 1.00 96.88 90 GLN A C 1
ATOM 753 O O . GLN A 1 90 ? -11.023 1.539 -1.727 1.00 96.88 90 GLN A O 1
ATOM 758 N N . ILE A 1 91 ? -9.445 1.675 -3.329 1.00 97.69 91 ILE A N 1
ATOM 759 C CA . ILE A 1 91 ? -9.274 0.228 -3.517 1.00 97.69 91 ILE A CA 1
ATOM 760 C C . ILE A 1 91 ? -8.932 -0.446 -2.188 1.00 97.69 91 ILE A C 1
ATOM 762 O O . ILE A 1 91 ? -9.524 -1.470 -1.854 1.00 97.69 91 ILE A O 1
ATOM 766 N N . PHE A 1 92 ? -7.998 0.130 -1.426 1.00 98.12 92 PHE A N 1
ATOM 767 C CA . PHE A 1 92 ? -7.627 -0.418 -0.130 1.00 98.12 92 PHE A CA 1
ATOM 768 C C . PHE A 1 92 ? -8.828 -0.450 0.822 1.00 98.12 92 PHE A C 1
ATOM 770 O O . PHE A 1 92 ? -9.158 -1.520 1.326 1.00 98.12 92 PHE A O 1
ATOM 777 N N . TYR A 1 93 ? -9.531 0.675 1.001 1.00 97.88 93 TYR A N 1
ATOM 778 C CA . TYR A 1 93 ? -10.695 0.755 1.891 1.00 97.88 93 TYR A CA 1
ATOM 779 C C . TYR A 1 93 ? -11.820 -0.208 1.496 1.00 97.88 93 TYR A C 1
ATOM 781 O O . TYR A 1 93 ? -12.336 -0.938 2.343 1.00 97.88 93 TYR A O 1
ATOM 789 N N . ASP A 1 94 ? -12.186 -0.253 0.213 1.00 97.62 94 ASP A N 1
ATOM 790 C CA . ASP A 1 94 ? -13.233 -1.148 -0.297 1.00 97.62 94 ASP A CA 1
ATOM 791 C C . ASP A 1 94 ? -12.800 -2.634 -0.224 1.00 97.62 94 ASP A C 1
ATOM 793 O O . ASP A 1 94 ? -13.629 -3.551 -0.294 1.00 97.62 94 ASP A O 1
ATOM 797 N N . GLY A 1 95 ? -11.498 -2.892 -0.076 1.00 97.50 95 GLY A N 1
ATOM 798 C CA . GLY A 1 95 ? -10.913 -4.206 0.158 1.00 97.50 95 GLY A CA 1
ATOM 799 C C . GLY A 1 95 ? -10.961 -4.683 1.614 1.00 97.50 95 GLY A C 1
ATOM 800 O O . GLY A 1 95 ? -10.812 -5.882 1.852 1.00 97.50 95 GLY A O 1
ATOM 801 N N . LEU A 1 96 ? -11.170 -3.786 2.579 1.00 97.75 96 LEU A N 1
ATOM 802 C CA . LEU A 1 96 ? -11.159 -4.106 4.009 1.00 97.75 96 LEU A CA 1
ATOM 803 C C . LEU A 1 96 ? -12.411 -4.869 4.464 1.00 97.75 96 LEU A C 1
ATOM 805 O O . LEU A 1 96 ? -13.497 -4.744 3.899 1.00 97.75 96 LEU A O 1
ATOM 809 N N . THR A 1 97 ? -12.257 -5.616 5.555 1.00 97.00 97 THR A N 1
ATOM 810 C CA . THR A 1 97 ? -13.372 -6.149 6.349 1.00 97.00 97 THR A CA 1
ATOM 811 C C . THR A 1 97 ? -14.155 -5.016 7.014 1.00 97.00 97 THR A C 1
ATOM 813 O O . THR A 1 97 ? -13.600 -3.956 7.313 1.00 97.00 97 THR A O 1
ATOM 816 N N . GLN A 1 98 ? -15.433 -5.257 7.326 1.00 95.56 98 GLN A N 1
ATOM 817 C CA . GLN A 1 98 ? -16.292 -4.259 7.974 1.00 95.56 98 GLN A CA 1
ATOM 818 C C . GLN A 1 98 ? -15.692 -3.738 9.293 1.00 95.56 98 GLN A C 1
ATOM 820 O O . GLN A 1 98 ? -15.713 -2.537 9.551 1.00 95.56 98 GLN A O 1
ATOM 825 N N . THR A 1 99 ? -15.088 -4.622 10.091 1.00 94.25 99 THR A N 1
ATOM 826 C CA . THR A 1 99 ? -14.413 -4.275 11.352 1.00 94.25 99 THR A CA 1
ATOM 827 C C . THR A 1 99 ? -13.239 -3.318 11.135 1.00 94.25 99 THR A C 1
ATOM 829 O O . THR A 1 99 ? -13.069 -2.341 11.873 1.00 94.25 99 THR A O 1
ATOM 832 N N . CYS A 1 100 ? -12.425 -3.564 10.106 1.00 95.25 100 CYS A N 1
ATOM 833 C CA . CYS A 1 100 ? -11.306 -2.687 9.773 1.00 95.25 100 CYS A CA 1
ATOM 834 C C . CYS A 1 100 ? -11.775 -1.356 9.179 1.00 95.25 100 CYS A C 1
ATOM 836 O O . CYS A 1 100 ? -11.208 -0.323 9.528 1.00 95.25 100 CYS A O 1
ATOM 838 N N . GLN A 1 101 ? -12.840 -1.347 8.371 1.00 96.75 101 GLN A N 1
ATOM 839 C CA . GLN A 1 101 ? -13.457 -0.102 7.894 1.00 96.75 101 GLN A CA 1
ATOM 840 C C . GLN A 1 101 ? -13.952 0.762 9.056 1.00 96.75 101 GLN A C 1
ATOM 842 O O . GLN A 1 101 ? -13.623 1.942 9.115 1.00 96.75 101 GLN A O 1
ATOM 847 N N . SER A 1 102 ? -14.645 0.175 10.037 1.00 95.31 102 SER A N 1
ATOM 848 C CA . SER A 1 102 ? -15.084 0.910 11.230 1.00 95.31 102 SER A CA 1
ATOM 849 C C . SER A 1 102 ? -13.908 1.455 12.046 1.00 95.31 102 SER A C 1
ATOM 851 O O . SER A 1 102 ? -13.969 2.577 12.541 1.00 95.31 102 SER A O 1
ATOM 853 N N . THR A 1 103 ? -12.810 0.701 12.157 1.00 94.06 103 THR A N 1
ATOM 854 C CA . THR A 1 103 ? -11.583 1.173 12.827 1.00 94.06 103 THR A CA 1
ATOM 855 C C . THR A 1 103 ? -10.980 2.378 12.103 1.00 94.06 103 THR A C 1
ATOM 857 O O . THR A 1 103 ? -10.588 3.357 12.739 1.00 94.06 103 THR A O 1
ATOM 860 N N . VAL A 1 104 ? -10.944 2.323 10.772 1.00 96.25 104 VAL A N 1
ATOM 861 C CA . VAL A 1 104 ? -10.491 3.420 9.916 1.00 96.25 104 VAL A CA 1
ATOM 862 C C . VAL A 1 104 ? -11.377 4.656 10.065 1.00 96.25 104 VAL A C 1
ATOM 864 O O . VAL A 1 104 ? -10.854 5.748 10.275 1.00 96.25 104 VAL A O 1
ATOM 867 N N . ASP A 1 105 ? -12.698 4.501 9.991 1.00 96.06 105 ASP A N 1
ATOM 868 C CA . ASP A 1 105 ? -13.636 5.623 10.094 1.00 96.06 105 ASP A CA 1
ATOM 869 C C . ASP A 1 105 ? -13.577 6.275 11.487 1.00 96.06 105 ASP A C 1
ATOM 871 O O . ASP A 1 105 ? -13.596 7.499 11.619 1.00 96.06 105 ASP A O 1
ATOM 875 N N . ASN A 1 106 ? -13.389 5.481 12.543 1.00 94.12 106 ASN A N 1
ATOM 876 C CA . ASN A 1 106 ? -13.163 6.016 13.886 1.00 94.12 106 ASN A CA 1
ATOM 877 C C . ASN A 1 106 ? -11.868 6.840 13.962 1.00 94.12 106 ASN A C 1
ATOM 879 O O . ASN A 1 106 ? -11.873 7.941 14.511 1.00 94.12 106 ASN A O 1
ATOM 883 N N . ALA A 1 107 ? -10.772 6.351 13.373 1.00 93.06 107 ALA A N 1
ATOM 884 C CA . ALA A 1 107 ? -9.503 7.081 13.321 1.00 93.06 107 ALA A CA 1
ATOM 885 C C . ALA A 1 107 ? -9.569 8.344 12.442 1.00 93.06 107 ALA A C 1
ATOM 887 O O . ALA A 1 107 ? -8.834 9.303 12.673 1.00 93.06 107 ALA A O 1
ATOM 888 N N . ALA A 1 108 ? -10.461 8.363 11.451 1.00 93.25 108 ALA A N 1
ATOM 889 C CA . ALA A 1 108 ? -10.722 9.514 10.593 1.00 93.25 108 ALA A CA 1
ATOM 890 C C . ALA A 1 108 ? -11.672 10.554 11.229 1.00 93.25 108 ALA A C 1
ATOM 892 O O . ALA A 1 108 ? -11.923 11.603 10.617 1.00 93.25 108 ALA A O 1
ATOM 893 N N . SER A 1 109 ? -12.194 10.285 12.434 1.00 91.75 109 SER A N 1
ATOM 894 C CA . SER A 1 109 ? -13.262 11.050 13.095 1.00 91.75 109 SER A CA 1
ATOM 895 C C . SER A 1 109 ? -14.533 11.153 12.240 1.00 91.75 109 SER A C 1
ATOM 897 O O . SER A 1 109 ? -15.149 12.217 12.136 1.00 91.75 109 SER A O 1
ATOM 899 N N . GLY A 1 110 ? -14.906 10.05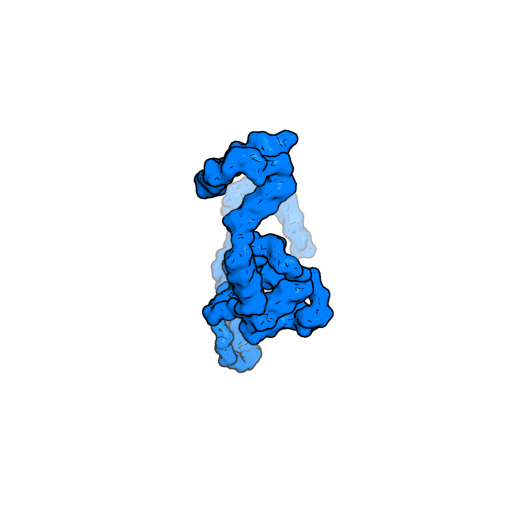6 11.579 1.00 90.44 110 GLY A N 1
ATOM 900 C CA . GLY A 1 110 ? -16.049 9.957 10.672 1.00 90.44 110 GLY A CA 1
ATOM 901 C C . GLY A 1 110 ? -15.701 9.200 9.390 1.00 90.44 110 GLY A C 1
ATOM 902 O O . GLY A 1 110 ? -14.647 8.598 9.272 1.00 90.44 110 GLY A O 1
ATOM 903 N N . ALA A 1 111 ? -16.580 9.239 8.388 1.00 92.06 111 ALA A N 1
ATOM 904 C CA . ALA A 1 111 ? -16.355 8.499 7.145 1.00 92.06 111 ALA A CA 1
ATOM 905 C C . ALA A 1 111 ? -15.051 8.928 6.440 1.00 92.06 111 ALA A C 1
ATOM 907 O O . ALA A 1 111 ? -14.950 10.069 5.969 1.00 92.06 111 ALA A O 1
ATOM 908 N N . VAL A 1 112 ? -14.096 8.004 6.284 1.00 92.00 112 VAL A N 1
ATOM 909 C CA . VAL A 1 112 ? -12.808 8.268 5.615 1.00 92.00 112 VAL A CA 1
ATOM 910 C C . VAL A 1 112 ? -13.001 8.673 4.156 1.00 92.00 112 VAL A C 1
ATOM 912 O O . VAL A 1 112 ? -12.218 9.444 3.617 1.00 92.00 112 VAL A O 1
ATOM 915 N N . LYS A 1 113 ? -14.112 8.257 3.533 1.00 91.12 113 LYS A N 1
ATOM 916 C CA . LYS A 1 113 ? -14.497 8.665 2.171 1.00 91.12 113 LYS A CA 1
ATOM 917 C C . LYS A 1 113 ? -14.682 10.183 2.011 1.00 91.12 113 LYS A C 1
ATOM 919 O O . LYS A 1 113 ? -14.713 10.664 0.884 1.00 91.12 113 LYS A O 1
ATOM 924 N N . LYS A 1 114 ? -14.821 10.939 3.110 1.00 91.44 114 LYS A N 1
ATOM 925 C CA . LYS A 1 114 ? -14.870 12.414 3.104 1.00 91.44 114 LYS A CA 1
ATOM 926 C C . LYS A 1 114 ? -13.487 13.068 3.190 1.00 91.44 114 LYS A C 1
ATOM 928 O O . LYS A 1 114 ? -13.389 14.282 3.030 1.00 91.44 114 LYS A O 1
ATOM 933 N N . LYS A 1 115 ? -12.444 12.296 3.492 1.00 93.06 115 LYS A N 1
ATOM 934 C CA . LYS A 1 115 ? -11.059 12.763 3.556 1.00 93.06 115 LYS A CA 1
ATOM 935 C C . LYS A 1 115 ? -10.454 12.786 2.163 1.00 93.06 115 LYS A C 1
ATOM 937 O O . LYS A 1 115 ? -10.866 12.039 1.273 1.00 93.06 115 LYS A O 1
ATOM 942 N N . ASN A 1 116 ? -9.448 13.627 1.971 1.00 96.00 116 ASN A N 1
ATOM 943 C CA . ASN A 1 116 ? -8.671 13.573 0.742 1.00 96.00 116 ASN A CA 1
ATOM 944 C C . ASN A 1 116 ? -7.746 12.337 0.733 1.00 96.00 116 ASN A C 1
ATOM 946 O O . ASN A 1 116 ? -7.566 11.635 1.735 1.00 96.00 116 ASN A O 1
ATOM 950 N N . ALA A 1 117 ? -7.156 12.053 -0.427 1.00 96.06 117 ALA A N 1
ATOM 951 C CA . ALA A 1 117 ? -6.324 10.869 -0.614 1.00 96.06 117 ALA A CA 1
ATOM 952 C C . ALA A 1 117 ? -5.085 10.857 0.299 1.00 96.06 117 ALA A C 1
ATOM 954 O O . ALA A 1 117 ? -4.704 9.804 0.803 1.00 96.06 117 ALA A O 1
ATOM 955 N N . GLN A 1 118 ? -4.481 12.021 0.542 1.00 97.38 118 GLN A N 1
ATOM 956 C CA . GLN A 1 118 ? -3.296 12.128 1.389 1.00 97.38 118 GLN A CA 1
ATOM 957 C C . GLN A 1 118 ? -3.642 11.928 2.867 1.00 97.38 118 GLN A C 1
ATOM 959 O O . GLN A 1 118 ? -2.927 11.235 3.583 1.00 97.38 118 GLN A O 1
ATOM 964 N N . GLU A 1 119 ? -4.756 12.491 3.325 1.00 96.50 119 GLU A N 1
ATOM 965 C CA . GLU A 1 119 ? -5.267 12.268 4.679 1.00 96.50 119 GLU A CA 1
ATOM 966 C C . GLU A 1 119 ? -5.586 10.792 4.918 1.00 96.50 119 GLU A C 1
ATOM 968 O O . GLU A 1 119 ? -5.183 10.238 5.937 1.00 96.50 119 GLU A O 1
ATOM 973 N N . SER A 1 120 ? -6.252 10.143 3.957 1.00 97.69 120 SER A N 1
ATOM 974 C CA . SER A 1 120 ? -6.563 8.709 4.025 1.00 97.69 120 SER A CA 1
ATOM 975 C C . SER A 1 120 ? -5.286 7.873 4.127 1.00 97.69 120 SER A C 1
ATOM 977 O O . SER A 1 120 ? -5.181 7.019 5.004 1.00 97.69 120 SER A O 1
ATOM 979 N N . TYR A 1 121 ? -4.283 8.179 3.297 1.00 97.75 121 TYR A N 1
ATOM 980 C CA . TYR A 1 121 ? -2.969 7.540 3.362 1.00 97.75 121 TYR A CA 1
ATOM 981 C C . TYR A 1 121 ? -2.329 7.689 4.746 1.00 97.75 121 TYR A C 1
ATOM 983 O O . TYR A 1 121 ? -1.877 6.708 5.329 1.00 97.75 121 TYR A O 1
ATOM 991 N N . ASN A 1 122 ? -2.328 8.904 5.300 1.00 97.00 122 ASN A N 1
ATOM 992 C CA . ASN A 1 122 ? -1.732 9.176 6.607 1.00 97.00 122 ASN A CA 1
ATOM 993 C C . ASN A 1 122 ? -2.447 8.409 7.733 1.00 97.00 122 ASN A C 1
ATOM 995 O O . ASN A 1 122 ? -1.794 7.915 8.651 1.00 97.00 122 ASN A O 1
ATOM 999 N N . ILE A 1 123 ? -3.777 8.284 7.657 1.00 96.25 123 ILE A N 1
ATOM 1000 C CA . ILE A 1 123 ? -4.567 7.489 8.606 1.00 96.25 123 ILE A CA 1
ATOM 1001 C C . ILE A 1 123 ? -4.186 6.009 8.504 1.00 96.25 123 ILE A C 1
ATOM 1003 O O . ILE A 1 123 ? -3.966 5.368 9.532 1.00 96.25 123 ILE A O 1
ATOM 1007 N N . TYR A 1 124 ? -4.060 5.466 7.291 1.00 97.00 124 TYR A N 1
ATOM 1008 C CA . TYR A 1 124 ? 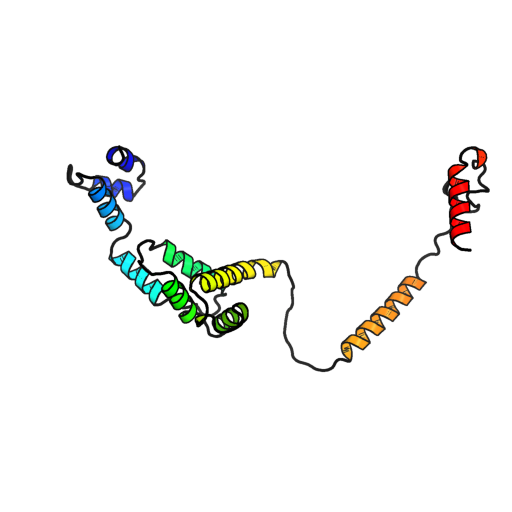-3.662 4.068 7.095 1.00 97.00 124 TYR A CA 1
ATOM 1009 C C . TYR A 1 124 ? -2.244 3.804 7.589 1.00 97.00 124 TYR A C 1
ATOM 1011 O O . TYR A 1 124 ? -2.013 2.809 8.270 1.00 97.00 124 TYR A O 1
ATOM 1019 N N . GLU A 1 125 ? -1.312 4.719 7.333 1.00 96.56 125 GLU A N 1
ATOM 1020 C CA . GLU A 1 125 ? 0.065 4.590 7.807 1.00 96.56 125 GLU A CA 1
ATOM 1021 C C . GLU A 1 125 ? 0.144 4.633 9.342 1.00 96.56 125 GLU A C 1
ATOM 1023 O O . GLU A 1 125 ? 0.834 3.818 9.961 1.00 96.56 125 GLU A O 1
ATOM 1028 N N . MET A 1 126 ? -0.627 5.525 9.972 1.00 95.12 126 MET A N 1
ATOM 1029 C CA . MET A 1 126 ? -0.744 5.607 11.430 1.00 95.12 126 MET A CA 1
ATOM 1030 C C . MET A 1 126 ? -1.329 4.318 12.021 1.00 95.12 126 MET A C 1
ATOM 1032 O O . MET A 1 126 ? -0.766 3.760 12.963 1.00 95.12 126 MET A O 1
ATOM 1036 N N . LEU A 1 127 ? -2.417 3.799 11.451 1.00 94.00 127 LEU A N 1
ATOM 1037 C CA . LEU A 1 127 ? -3.037 2.552 11.904 1.00 94.00 127 LEU A CA 1
ATOM 1038 C C . LEU A 1 127 ? -2.135 1.329 11.684 1.00 94.00 127 LEU A C 1
ATOM 1040 O O . LEU A 1 127 ? -2.067 0.460 12.556 1.00 94.00 127 LEU A O 1
ATOM 1044 N N . GLY A 1 128 ? -1.409 1.280 10.565 1.00 92.50 128 GLY A N 1
ATOM 1045 C CA . GLY A 1 128 ? -0.440 0.223 10.273 1.00 92.50 128 GLY A CA 1
ATOM 1046 C C . GLY A 1 128 ? 0.735 0.221 11.253 1.00 92.50 128 GLY A C 1
ATOM 1047 O O . GLY A 1 128 ? 1.156 -0.840 11.713 1.00 92.50 128 GLY A O 1
ATOM 1048 N N . SER A 1 129 ? 1.199 1.407 11.652 1.00 87.19 129 SER A N 1
ATOM 1049 C CA . SER A 1 129 ? 2.288 1.569 12.625 1.00 87.19 129 SER A CA 1
ATOM 1050 C C . SER A 1 129 ? 1.843 1.271 14.063 1.00 87.19 129 SER A C 1
ATOM 1052 O O . SER A 1 129 ? 2.592 0.696 14.852 1.00 87.19 129 SER A O 1
ATOM 1054 N N . ASN A 1 130 ? 0.597 1.603 14.416 1.00 72.44 130 ASN A N 1
ATOM 1055 C CA . ASN A 1 130 ? 0.075 1.442 15.776 1.00 72.44 130 ASN A CA 1
ATOM 1056 C C . ASN A 1 130 ? -0.055 -0.023 16.231 1.00 72.44 130 ASN A C 1
ATOM 1058 O O . ASN A 1 130 ? -0.022 -0.282 17.436 1.00 72.44 130 ASN A O 1
ATOM 1062 N N . ALA A 1 131 ? -0.156 -0.987 15.310 1.00 58.66 131 ALA A N 1
ATOM 1063 C CA . ALA A 1 131 ? -0.201 -2.412 15.655 1.00 58.66 131 ALA A CA 1
ATOM 1064 C C . ALA A 1 131 ? 1.111 -2.924 16.282 1.00 58.66 131 ALA A C 1
ATOM 1066 O O . ALA A 1 131 ? 1.070 -3.801 17.141 1.00 58.66 131 ALA A O 1
ATOM 1067 N N . GLN A 1 132 ? 2.255 -2.324 15.933 1.00 52.91 132 GLN A N 1
ATOM 1068 C CA . GLN A 1 132 ? 3.567 -2.666 16.502 1.00 52.91 132 GLN A CA 1
ATOM 1069 C C . GLN A 1 132 ? 3.737 -2.160 17.947 1.00 52.91 132 GLN A C 1
ATOM 1071 O O . GLN A 1 132 ? 4.585 -2.641 18.691 1.00 52.91 132 GLN A O 1
ATOM 1076 N N . HIS A 1 133 ? 2.911 -1.202 18.383 1.00 49.06 133 HIS A N 1
ATOM 1077 C CA . HIS A 1 133 ? 2.981 -0.615 19.725 1.00 49.06 133 HIS A CA 1
ATOM 1078 C C . HIS A 1 133 ? 2.077 -1.298 20.760 1.00 49.06 133 HIS A C 1
ATOM 1080 O O . HIS A 1 133 ? 2.047 -0.863 21.915 1.00 49.06 133 HIS A O 1
ATOM 1086 N N . LYS A 1 134 ? 1.332 -2.347 20.382 1.00 49.53 134 LYS A N 1
ATOM 1087 C CA . LYS A 1 134 ? 0.511 -3.108 21.337 1.00 49.53 134 LYS A CA 1
ATOM 1088 C C . LYS A 1 134 ? 1.320 -4.056 22.227 1.00 49.53 134 LYS A C 1
ATOM 1090 O O . LYS A 1 134 ? 0.804 -4.444 23.267 1.00 49.53 134 LYS A O 1
ATOM 1095 N N . ASP A 1 135 ? 2.580 -4.348 21.901 1.00 46.25 135 ASP A N 1
ATOM 1096 C CA . ASP A 1 135 ? 3.438 -5.170 22.772 1.00 46.25 135 ASP A CA 1
ATOM 1097 C C . ASP A 1 135 ? 4.040 -4.374 23.952 1.00 46.25 135 ASP A C 1
ATOM 1099 O O . ASP A 1 135 ? 4.483 -4.934 24.947 1.00 46.25 135 ASP A O 1
ATOM 1103 N N . THR A 1 136 ? 3.995 -3.036 23.912 1.00 48.91 136 THR A N 1
ATOM 1104 C CA . THR A 1 136 ? 4.508 -2.185 25.007 1.00 48.91 136 THR A CA 1
ATOM 1105 C C . THR A 1 136 ? 3.422 -1.501 25.830 1.00 48.91 136 THR A C 1
ATOM 1107 O O . THR A 1 136 ? 3.723 -0.873 26.845 1.00 48.91 136 THR A O 1
ATOM 1110 N N . ARG A 1 137 ? 2.146 -1.626 25.449 1.00 46.75 137 ARG A N 1
ATOM 1111 C CA . ARG A 1 137 ? 1.025 -1.021 26.180 1.00 46.75 137 ARG A CA 1
ATOM 1112 C C . ARG A 1 137 ? -0.140 -1.989 26.308 1.00 46.75 137 ARG A C 1
ATOM 1114 O O . ARG A 1 137 ? -1.081 -1.959 25.526 1.00 46.75 137 ARG A O 1
ATOM 1121 N N . GLY A 1 138 ? -0.093 -2.771 27.381 1.00 38.78 138 GLY A N 1
ATOM 1122 C CA . GLY A 1 138 ? -1.300 -3.262 28.030 1.00 38.78 138 GLY A CA 1
ATOM 1123 C C . GLY A 1 138 ? -1.802 -4.598 27.509 1.00 38.78 138 GLY A C 1
ATOM 1124 O O . GLY A 1 138 ? -2.656 -4.683 26.633 1.00 38.78 138 GLY A O 1
ATOM 1125 N N . LYS A 1 139 ? -1.376 -5.647 28.207 1.00 43.38 139 LYS A N 1
ATOM 1126 C CA . LYS A 1 139 ? -2.197 -6.825 28.467 1.00 43.38 139 LYS A CA 1
ATOM 1127 C C . LYS A 1 139 ? -3.537 -6.357 29.064 1.00 43.38 139 LYS A C 1
ATOM 1129 O O . LYS A 1 139 ? -3.643 -6.181 30.272 1.00 43.38 139 LYS A O 1
ATOM 1134 N N . GLN A 1 140 ? -4.545 -6.124 28.230 1.00 36.84 140 GLN A N 1
ATOM 1135 C CA . GLN A 1 140 ? -5.945 -6.141 28.650 1.00 36.84 140 GLN A CA 1
ATOM 1136 C C . GLN A 1 140 ? -6.667 -7.217 27.851 1.00 36.84 140 GLN A C 1
ATOM 1138 O O . GLN A 1 140 ? -7.045 -7.056 26.693 1.00 36.84 140 GLN A O 1
ATOM 1143 N N . VAL A 1 141 ? -6.753 -8.366 28.512 1.00 40.22 141 VAL A N 1
ATOM 1144 C CA . VAL A 1 141 ? -7.565 -9.514 28.146 1.00 40.22 141 VAL A CA 1
ATOM 1145 C C . VAL A 1 141 ? -9.004 -9.209 28.555 1.00 40.22 141 VAL A C 1
ATOM 1147 O O . VAL A 1 141 ? -9.237 -8.846 29.701 1.00 40.22 141 VAL A O 1
ATOM 1150 N N . GLY A 1 142 ? -9.936 -9.435 27.628 1.00 34.84 142 GLY A N 1
ATOM 1151 C CA . GLY A 1 142 ? -11.297 -9.875 27.931 1.00 34.84 142 GLY A CA 1
ATOM 1152 C C . GLY A 1 142 ? -12.277 -8.802 28.394 1.00 34.84 142 GLY A C 1
ATOM 1153 O O . GLY A 1 142 ? -12.391 -8.517 29.579 1.00 34.84 142 GLY A O 1
ATOM 1154 N N . VAL A 1 143 ? -13.084 -8.304 27.457 1.00 37.16 143 VAL A N 1
ATOM 1155 C CA . VAL A 1 143 ? -14.397 -7.739 27.781 1.00 37.16 143 VAL A CA 1
ATOM 1156 C C . VAL A 1 143 ? -15.296 -8.902 28.207 1.00 37.16 143 VAL A C 1
ATOM 1158 O O . VAL A 1 143 ? -15.637 -9.748 27.383 1.00 37.16 143 VAL A O 1
ATOM 1161 N N . TYR A 1 144 ? -15.662 -8.941 29.484 1.00 37.12 144 TYR A N 1
ATOM 1162 C CA . TYR A 1 144 ? -16.904 -9.558 29.937 1.00 37.12 144 TYR A CA 1
ATOM 1163 C C . TYR A 1 144 ? -17.739 -8.442 30.565 1.00 37.12 144 TYR A C 1
ATOM 1165 O O . TYR A 1 144 ? -17.247 -7.697 31.413 1.00 37.12 144 TYR A O 1
ATOM 1173 N N . GLU A 1 145 ? -18.973 -8.282 30.094 1.00 44.00 145 GLU A N 1
ATOM 1174 C CA . GLU A 1 145 ? -19.969 -7.414 30.719 1.00 44.00 145 GLU A CA 1
ATOM 1175 C C . GLU A 1 145 ? -20.151 -7.801 32.192 1.00 44.00 145 GLU A C 1
ATOM 1177 O O . GLU A 1 145 ? -20.367 -8.976 32.474 1.00 44.00 145 GLU A O 1
ATOM 1182 N N . MET A 1 146 ? -20.112 -6.827 33.113 1.00 35.44 146 MET A N 1
ATOM 1183 C CA . MET A 1 146 ? -21.098 -6.679 34.198 1.00 35.44 146 MET A CA 1
ATOM 1184 C C . MET A 1 146 ? -20.809 -5.470 35.108 1.00 35.44 146 MET A C 1
ATOM 1186 O O . MET A 1 146 ? -19.755 -5.342 35.714 1.00 35.44 146 MET A O 1
ATOM 1190 N N . SER A 1 147 ? -21.827 -4.616 35.204 1.00 38.59 147 SER A N 1
ATOM 1191 C CA . SER A 1 147 ? -22.473 -4.141 36.432 1.00 38.59 147 SER A CA 1
ATOM 1192 C C . SER A 1 147 ? -21.672 -3.535 37.599 1.00 38.59 147 SER A C 1
ATOM 1194 O O . SER A 1 147 ? -21.032 -4.219 38.383 1.00 38.59 147 SER A O 1
ATOM 1196 N N . SER A 1 148 ? -22.036 -2.272 37.849 1.00 43.28 148 SER A N 1
ATOM 1197 C CA . SER A 1 148 ? -22.140 -1.576 39.141 1.00 43.28 148 SER A CA 1
ATOM 1198 C C . SER A 1 148 ? -20.850 -1.069 39.800 1.00 43.28 148 SER A C 1
ATOM 1200 O O . SER A 1 148 ? -19.973 -1.817 40.213 1.00 43.28 148 SER A O 1
ATOM 1202 N N . ASN A 1 149 ? -20.821 0.253 40.000 1.00 56.12 149 ASN A N 1
ATOM 1203 C CA . ASN A 1 149 ? -19.783 1.086 40.626 1.00 56.12 149 ASN A CA 1
ATOM 1204 C C . ASN A 1 149 ? -19.441 0.744 42.098 1.00 56.12 149 ASN A C 1
ATOM 1206 O O . ASN A 1 149 ? -18.828 1.556 42.786 1.00 56.12 149 ASN A O 1
ATOM 1210 N N . ASN A 1 150 ? -19.848 -0.420 42.606 1.00 59.56 150 ASN A N 1
ATOM 1211 C CA . ASN A 1 150 ? -19.648 -0.823 43.998 1.00 59.56 150 ASN A CA 1
ATOM 1212 C C . ASN A 1 150 ? -18.318 -1.565 44.217 1.00 59.56 150 ASN A C 1
ATOM 1214 O O . ASN A 1 150 ? -17.731 -1.464 45.292 1.00 59.56 150 ASN A O 1
ATOM 1218 N N . ASP A 1 151 ? -17.809 -2.273 43.204 1.00 59.12 151 ASP A N 1
ATOM 1219 C CA . ASP A 1 151 ? -16.590 -3.084 43.349 1.00 59.12 151 ASP A CA 1
ATOM 1220 C C . ASP A 1 151 ? -15.316 -2.237 43.477 1.00 59.12 151 ASP A C 1
ATOM 1222 O O . ASP A 1 151 ? -14.383 -2.600 44.198 1.00 59.12 151 ASP A O 1
ATOM 1226 N N . THR A 1 152 ? -15.293 -1.062 42.844 1.00 61.34 152 THR A N 1
ATOM 1227 C CA . THR A 1 152 ? -14.172 -0.116 42.930 1.00 61.34 152 THR A CA 1
ATOM 1228 C C . THR A 1 152 ? -14.058 0.501 44.322 1.00 61.34 152 THR A C 1
ATOM 1230 O O . THR A 1 152 ? -12.956 0.584 44.862 1.00 61.34 152 THR A O 1
ATOM 1233 N N . ALA A 1 153 ? -15.184 0.857 44.948 1.00 67.00 153 ALA A N 1
ATOM 1234 C CA . ALA A 1 153 ? -15.215 1.380 46.313 1.00 67.00 153 ALA A CA 1
ATOM 1235 C C . ALA A 1 153 ? -14.727 0.338 47.336 1.00 67.00 153 ALA A C 1
ATOM 1237 O O . ALA A 1 153 ? -13.946 0.663 48.231 1.00 67.00 153 ALA A O 1
ATOM 1238 N N . LEU A 1 154 ? -15.116 -0.931 47.163 1.00 66.56 154 LEU A N 1
ATOM 1239 C CA . LEU A 1 154 ? -14.655 -2.031 48.017 1.00 66.56 154 LEU A CA 1
ATOM 1240 C C . LEU A 1 154 ? -13.147 -2.291 47.872 1.00 66.56 154 LEU A C 1
ATOM 1242 O O . LEU A 1 154 ? -12.467 -2.559 48.866 1.00 66.56 154 LEU A O 1
ATOM 1246 N N . HIS A 1 155 ? -12.601 -2.162 46.659 1.00 69.06 155 HIS A N 1
ATOM 1247 C CA . HIS A 1 155 ? -11.163 -2.314 46.419 1.00 69.06 155 HIS A CA 1
ATOM 1248 C C . HIS A 1 155 ? -10.343 -1.170 47.028 1.00 69.06 155 HIS A C 1
ATOM 1250 O O . HIS A 1 155 ? -9.292 -1.432 47.616 1.00 69.06 155 HIS A O 1
ATOM 1256 N N . VAL A 1 156 ? -10.828 0.074 46.951 1.00 74.75 156 VAL A N 1
ATOM 1257 C CA . VAL A 1 156 ? -10.173 1.231 47.586 1.00 74.75 156 VAL A CA 1
ATOM 1258 C C . VAL A 1 156 ? -10.188 1.095 49.110 1.00 74.75 156 VAL A C 1
ATOM 1260 O O . VAL A 1 156 ? -9.128 1.184 49.726 1.00 74.75 156 VAL A O 1
ATOM 1263 N N . ALA A 1 157 ? -11.327 0.742 49.713 1.00 75.75 157 ALA A N 1
ATOM 1264 C CA . ALA A 1 157 ? -11.415 0.522 51.161 1.00 75.75 157 ALA A CA 1
ATOM 1265 C C . ALA A 1 157 ? -10.491 -0.619 51.641 1.00 75.75 157 ALA A C 1
ATOM 1267 O O . ALA A 1 157 ? -9.871 -0.544 52.705 1.00 75.75 157 ALA A O 1
ATOM 1268 N N . SER A 1 158 ? -10.342 -1.684 50.841 1.00 75.12 158 SER A N 1
ATOM 1269 C CA . SER A 1 158 ? -9.391 -2.757 51.151 1.00 75.12 158 SER A CA 1
ATOM 1270 C C . SER A 1 158 ? -7.928 -2.320 51.014 1.00 75.12 158 SER A C 1
ATOM 1272 O O . SER A 1 158 ? -7.076 -2.906 51.690 1.00 75.12 158 SER A O 1
ATOM 1274 N N . LEU A 1 159 ? -7.617 -1.364 50.136 1.00 74.81 159 LEU A N 1
ATOM 1275 C CA . LEU A 1 159 ? -6.272 -0.809 49.978 1.00 74.81 159 LEU A CA 1
ATOM 1276 C C . LEU A 1 159 ? -5.923 0.142 51.124 1.00 74.81 159 LEU A C 1
ATOM 1278 O O . LEU A 1 159 ? -4.828 0.023 51.670 1.00 74.81 159 LEU A O 1
ATOM 1282 N N . GLU A 1 160 ? -6.853 0.998 51.548 1.00 74.88 160 GLU A N 1
ATOM 1283 C CA . GLU A 1 160 ? -6.687 1.878 52.716 1.00 74.88 160 GLU A CA 1
ATOM 1284 C C . GLU A 1 160 ? -6.375 1.063 53.977 1.00 74.88 160 GLU A C 1
ATOM 1286 O O . GLU A 1 160 ? -5.361 1.283 54.638 1.00 74.88 160 GLU A O 1
ATOM 1291 N N . LYS A 1 161 ? -7.152 0.002 54.231 1.00 76.75 161 LYS A N 1
ATOM 1292 C CA . LYS A 1 161 ? -6.917 -0.892 55.375 1.00 76.75 161 LYS A CA 1
ATOM 1293 C C . LYS A 1 161 ? -5.554 -1.598 55.324 1.00 76.75 161 LYS A C 1
ATOM 1295 O O . LYS A 1 161 ? -4.953 -1.872 56.364 1.00 76.75 161 LYS A O 1
ATOM 1300 N N . LYS A 1 162 ? -5.056 -1.923 54.124 1.00 77.56 162 LYS A N 1
ATOM 1301 C CA . LYS A 1 162 ? -3.717 -2.512 53.947 1.00 77.56 162 LYS A CA 1
ATOM 1302 C C . LYS A 1 162 ? -2.611 -1.476 54.156 1.00 77.56 162 LYS A C 1
ATOM 1304 O O . LYS A 1 162 ? -1.584 -1.832 54.727 1.00 77.56 162 LYS A O 1
ATOM 1309 N N . LEU A 1 163 ? -2.821 -0.224 53.748 1.00 75.69 163 LEU A N 1
ATOM 1310 C CA . LEU A 1 163 ? -1.873 0.872 53.961 1.00 75.69 163 LEU A CA 1
ATOM 1311 C C . LEU A 1 163 ? -1.673 1.156 55.457 1.00 75.69 163 LEU A C 1
ATOM 1313 O O . LEU A 1 163 ? -0.532 1.206 55.916 1.00 75.69 163 LEU A O 1
ATOM 1317 N N . ASP A 1 164 ? -2.759 1.217 56.231 1.00 72.81 164 ASP A N 1
ATOM 1318 C CA . ASP A 1 164 ? -2.694 1.405 57.688 1.00 72.81 164 ASP A CA 1
ATOM 1319 C C . ASP A 1 164 ? -1.946 0.264 58.393 1.00 72.81 164 ASP A C 1
ATOM 1321 O O . ASP A 1 164 ? -1.183 0.480 59.339 1.00 72.81 164 ASP A O 1
ATOM 1325 N N . SER A 1 165 ? -2.109 -0.972 57.912 1.00 69.69 165 SER A N 1
ATOM 1326 C CA . SER A 1 165 ? -1.391 -2.126 58.460 1.00 69.69 165 SER A CA 1
ATOM 1327 C C . SER A 1 165 ? 0.114 -2.084 58.171 1.00 69.69 165 SER A C 1
ATOM 1329 O O . SER A 1 165 ? 0.891 -2.596 58.976 1.00 69.69 165 SER A O 1
ATOM 1331 N N . VAL A 1 166 ? 0.533 -1.490 57.048 1.00 67.12 166 VAL A N 1
ATOM 1332 C CA . VAL A 1 166 ? 1.954 -1.327 56.692 1.00 67.12 166 VAL A CA 1
ATOM 1333 C C . VAL A 1 166 ? 2.587 -0.188 57.493 1.00 67.12 166 VAL A C 1
ATOM 1335 O O . VAL A 1 166 ? 3.700 -0.345 57.995 1.00 67.12 166 VAL A O 1
ATOM 1338 N N . LEU A 1 167 ? 1.870 0.921 57.694 1.00 63.41 167 LEU A N 1
ATOM 1339 C CA . LEU A 1 167 ? 2.336 2.037 58.526 1.00 63.41 167 LEU A CA 1
ATOM 1340 C C . LEU A 1 167 ? 2.544 1.621 59.993 1.00 63.41 167 LEU A C 1
ATOM 1342 O O . LEU A 1 167 ? 3.502 2.061 60.626 1.00 63.41 167 LEU A O 1
ATOM 1346 N N . ASN A 1 168 ? 1.716 0.706 60.505 1.00 62.66 168 ASN A N 1
ATOM 1347 C CA . ASN A 1 168 ? 1.823 0.186 61.873 1.00 62.66 168 ASN A CA 1
ATOM 1348 C C . ASN A 1 168 ? 2.896 -0.907 62.072 1.00 62.66 168 ASN A C 1
ATOM 1350 O O . ASN A 1 168 ? 3.145 -1.304 63.210 1.00 62.66 168 ASN A O 1
ATOM 1354 N N . MET A 1 169 ? 3.546 -1.387 61.003 1.00 55.12 169 MET A N 1
ATOM 1355 C CA . MET A 1 169 ? 4.656 -2.356 61.066 1.00 55.12 169 MET A CA 1
ATOM 1356 C C . MET A 1 169 ? 6.034 -1.739 60.780 1.00 55.12 169 MET A C 1
ATOM 1358 O O . MET A 1 169 ? 7.042 -2.447 60.831 1.00 55.12 169 MET A O 1
ATOM 1362 N N . ALA A 1 170 ? 6.116 -0.431 60.513 1.00 48.84 170 ALA A N 1
ATOM 1363 C CA . ALA A 1 170 ? 7.399 0.242 60.346 1.00 48.84 170 ALA A CA 1
ATOM 1364 C C . ALA A 1 170 ? 8.157 0.291 61.693 1.00 48.84 170 ALA A C 1
ATOM 1366 O O . ALA A 1 170 ? 7.617 0.802 62.681 1.00 48.84 170 ALA A O 1
ATOM 1367 N N . PRO A 1 171 ? 9.407 -0.204 61.783 1.00 49.41 171 PRO A N 1
ATOM 1368 C CA . PRO A 1 171 ? 10.199 -0.032 62.991 1.00 49.41 171 PRO A CA 1
ATOM 1369 C C . PRO A 1 171 ? 10.447 1.467 63.195 1.00 49.41 171 PRO A C 1
ATOM 1371 O O . PRO A 1 171 ? 10.931 2.148 62.291 1.00 49.41 171 PRO A O 1
ATOM 1374 N N . LYS A 1 172 ? 10.117 1.993 64.384 1.00 56.91 172 LYS A N 1
ATOM 1375 C CA . LYS A 1 172 ? 10.518 3.346 64.795 1.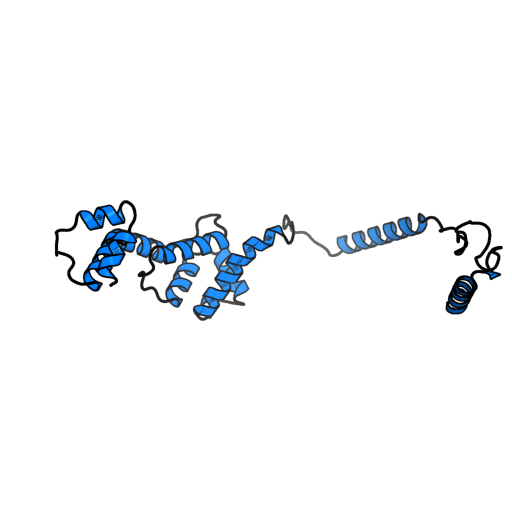00 56.91 172 LYS A CA 1
ATOM 1376 C C . LYS A 1 172 ? 12.041 3.411 64.697 1.00 56.91 172 LYS A C 1
ATOM 1378 O O . LYS A 1 172 ? 12.727 2.822 65.528 1.00 56.91 172 LYS A O 1
ATOM 1383 N N . ILE A 1 173 ? 12.558 4.070 63.661 1.00 53.53 173 ILE A N 1
ATOM 1384 C CA . ILE A 1 173 ? 13.996 4.241 63.448 1.00 53.53 173 ILE A CA 1
ATOM 1385 C C . ILE A 1 173 ? 14.545 4.933 64.699 1.00 53.53 173 ILE A C 1
ATOM 1387 O O . ILE A 1 173 ? 14.194 6.077 64.991 1.00 53.53 173 ILE A O 1
ATOM 1391 N N . ALA A 1 174 ? 15.345 4.211 65.483 1.00 55.25 174 ALA A N 1
ATOM 1392 C CA . ALA A 1 174 ? 16.002 4.773 66.650 1.00 55.25 174 ALA A CA 1
ATOM 1393 C C . ALA A 1 174 ? 16.914 5.909 66.171 1.00 55.25 174 ALA A C 1
ATOM 1395 O O . ALA A 1 174 ? 17.775 5.689 65.321 1.00 55.25 174 ALA A O 1
ATOM 1396 N N . LYS A 1 175 ? 16.702 7.130 66.677 1.00 64.25 175 LYS A N 1
ATOM 1397 C CA . LYS A 1 175 ? 17.558 8.275 66.347 1.00 64.25 175 LYS A CA 1
ATOM 1398 C C . LYS A 1 175 ? 18.978 7.972 66.834 1.00 64.25 175 LYS A C 1
ATOM 1400 O O . LYS A 1 175 ? 19.218 7.896 68.037 1.00 64.25 175 LYS A O 1
ATOM 1405 N N . VAL A 1 176 ? 19.887 7.754 65.893 1.00 73.12 176 VAL A N 1
ATOM 1406 C CA . VAL A 1 176 ? 21.324 7.571 66.126 1.00 73.12 176 VAL A CA 1
ATOM 1407 C C . VAL A 1 176 ? 22.035 8.921 66.056 1.00 73.12 176 VAL A C 1
ATOM 1409 O O . VAL A 1 176 ? 21.563 9.839 65.384 1.00 7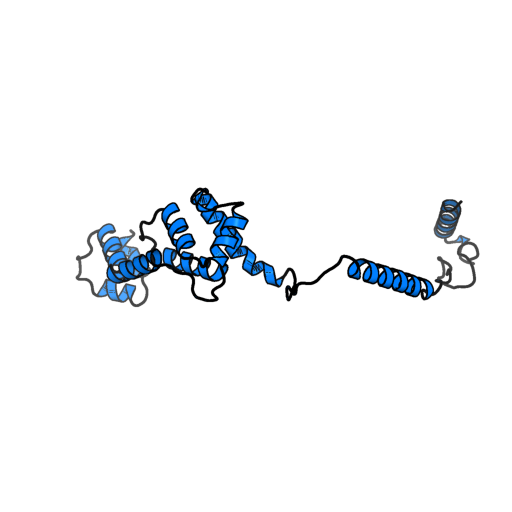3.12 176 VAL A O 1
ATOM 1412 N N . CYS A 1 177 ? 23.157 9.063 66.762 1.00 77.75 177 CYS A N 1
ATOM 1413 C CA . CYS A 1 177 ? 23.976 10.272 66.704 1.00 77.75 177 CYS A CA 1
ATOM 1414 C C . CYS A 1 177 ? 24.543 10.474 65.289 1.00 77.75 177 CYS A C 1
ATOM 1416 O O . CYS A 1 177 ? 25.178 9.570 64.754 1.00 77.75 177 CYS A O 1
ATOM 1418 N N . ALA A 1 178 ? 24.374 11.660 64.698 1.00 74.31 178 ALA A N 1
ATOM 1419 C CA . ALA A 1 178 ? 24.823 11.928 63.326 1.00 74.31 178 ALA A CA 1
ATOM 1420 C C . ALA A 1 178 ? 26.357 12.007 63.173 1.00 74.31 178 ALA A C 1
ATOM 1422 O O . ALA A 1 178 ? 26.861 11.880 62.063 1.00 74.31 178 ALA A O 1
ATOM 1423 N N . ILE A 1 179 ? 27.102 12.187 64.273 1.00 77.81 179 ILE A N 1
ATOM 1424 C CA . ILE A 1 179 ? 28.572 12.296 64.246 1.00 77.81 179 ILE A CA 1
ATOM 1425 C C . ILE A 1 179 ? 29.238 10.915 64.299 1.00 77.81 179 ILE A C 1
ATOM 1427 O O . ILE A 1 179 ? 30.156 10.642 63.533 1.00 77.81 179 ILE A O 1
ATOM 1431 N N . CYS A 1 180 ? 28.798 10.035 65.204 1.00 82.12 180 CYS A N 1
ATOM 1432 C CA . CYS A 1 180 ? 29.447 8.734 65.424 1.00 82.12 180 CYS A CA 1
ATOM 1433 C C . CYS A 1 180 ? 28.579 7.521 65.061 1.00 82.12 180 CYS A C 1
ATOM 1435 O O . CYS A 1 180 ? 29.052 6.391 65.143 1.00 82.12 180 CYS A O 1
ATOM 1437 N N . ASN A 1 181 ? 27.324 7.739 64.659 1.00 74.50 181 ASN A N 1
ATOM 1438 C CA . ASN A 1 181 ? 26.351 6.710 64.285 1.00 74.50 181 ASN A CA 1
ATOM 1439 C C . ASN A 1 181 ? 26.035 5.686 65.397 1.00 74.50 181 ASN A C 1
ATOM 1441 O O . ASN A 1 181 ? 25.583 4.574 65.127 1.00 74.50 181 ASN A O 1
ATOM 1445 N N . ILE A 1 182 ? 26.264 6.064 66.661 1.00 75.00 182 ILE A N 1
ATOM 1446 C CA . ILE A 1 182 ? 25.984 5.237 67.841 1.00 75.00 182 ILE A CA 1
ATOM 1447 C C . ILE A 1 182 ? 24.627 5.649 68.443 1.00 75.00 182 ILE A C 1
ATOM 1449 O O . ILE A 1 182 ? 24.391 6.843 68.659 1.00 75.00 182 ILE A O 1
ATOM 1453 N N . PRO A 1 183 ? 23.721 4.696 68.734 1.00 71.56 183 PRO A N 1
ATOM 1454 C CA . PRO A 1 183 ? 22.489 4.970 69.471 1.00 71.56 183 PRO A CA 1
ATOM 1455 C C . PRO A 1 183 ? 22.769 5.234 70.961 1.00 71.56 183 PRO A C 1
ATOM 1457 O O . PRO A 1 183 ? 23.696 4.672 71.535 1.00 71.56 183 PRO A O 1
ATOM 1460 N N . GLY A 1 184 ? 21.937 6.049 71.614 1.00 73.19 184 GLY A N 1
ATOM 1461 C CA . GLY A 1 184 ? 21.983 6.257 73.074 1.00 73.19 184 GLY A CA 1
ATOM 1462 C C . GLY A 1 184 ? 22.388 7.660 73.531 1.00 73.19 184 GLY A C 1
ATOM 1463 O O . GLY A 1 184 ? 22.323 7.949 74.721 1.00 73.19 184 GLY A O 1
ATOM 1464 N N . HIS A 1 185 ? 22.744 8.548 72.605 1.00 74.06 185 HIS A N 1
ATOM 1465 C CA . HIS A 1 185 ? 22.890 9.982 72.855 1.00 74.06 185 HIS A CA 1
ATOM 1466 C C . HIS A 1 185 ? 22.505 10.768 71.598 1.00 74.06 185 HIS A C 1
ATOM 1468 O O . HIS A 1 185 ? 22.489 10.231 70.489 1.00 74.06 185 HIS A O 1
ATOM 1474 N N . SER A 1 186 ? 22.173 12.041 71.774 1.00 75.69 186 SER A N 1
ATOM 1475 C CA . SER A 1 186 ? 21.909 12.957 70.664 1.00 75.69 186 SER A CA 1
ATOM 1476 C C . SER A 1 186 ? 23.210 13.550 70.112 1.00 75.69 186 SER A C 1
ATOM 1478 O O . SER A 1 186 ? 24.231 13.582 70.798 1.00 75.69 186 SER A O 1
ATOM 1480 N N . THR A 1 187 ? 23.177 14.071 68.885 1.00 77.94 187 THR A N 1
ATOM 1481 C CA . THR A 1 187 ? 24.356 14.637 68.208 1.00 77.94 187 THR A CA 1
ATOM 1482 C C . THR A 1 187 ? 25.060 15.740 69.016 1.00 77.94 187 THR A C 1
ATOM 1484 O O . THR A 1 187 ? 26.285 15.799 69.016 1.00 77.94 187 THR A O 1
ATOM 1487 N N . TYR A 1 188 ? 24.327 16.563 69.778 1.00 76.12 188 TYR A N 1
ATOM 1488 C CA . TYR A 1 188 ? 24.917 17.630 70.604 1.00 76.12 188 TYR A CA 1
ATOM 1489 C C . TYR A 1 188 ? 25.582 17.126 71.898 1.00 76.12 188 TYR A C 1
ATOM 1491 O O . TYR A 1 188 ? 26.315 17.871 72.537 1.00 76.12 188 TYR A O 1
ATOM 1499 N N . GLN A 1 189 ? 25.332 15.873 72.291 1.00 76.00 189 GLN A N 1
ATOM 1500 C CA . GLN A 1 189 ? 25.920 15.232 73.477 1.00 76.00 189 GLN A CA 1
ATOM 1501 C C . GLN A 1 189 ? 27.097 14.317 73.114 1.00 76.00 189 GLN A C 1
ATOM 1503 O O . GLN A 1 189 ? 27.575 13.557 73.955 1.00 76.00 189 GLN A O 1
ATOM 1508 N N . CYS A 1 190 ? 27.533 14.327 71.852 1.00 81.62 190 CYS A N 1
ATOM 1509 C CA . CYS A 1 190 ? 28.634 13.494 71.392 1.00 81.62 190 CYS A CA 1
ATOM 1510 C C . CYS A 1 190 ? 29.964 14.040 71.915 1.00 81.62 190 CYS A C 1
ATOM 1512 O O . CYS A 1 190 ? 30.220 15.232 71.809 1.00 81.62 190 CYS A O 1
ATOM 1514 N N . SER A 1 191 ? 30.868 13.179 72.387 1.00 83.25 191 SER A N 1
ATOM 1515 C CA . SER A 1 191 ? 32.209 13.601 72.826 1.00 83.25 191 SER A CA 1
ATOM 1516 C C . SER A 1 191 ? 33.042 14.262 71.718 1.00 83.25 191 SER A C 1
ATOM 1518 O O . SER A 1 191 ? 34.037 14.914 72.007 1.00 83.25 191 SER A O 1
ATOM 1520 N N . ALA A 1 192 ? 32.651 14.087 70.451 1.00 79.31 192 ALA A N 1
ATOM 1521 C CA . ALA A 1 192 ? 33.273 14.711 69.287 1.00 79.31 192 ALA A CA 1
ATOM 1522 C C . ALA A 1 192 ? 32.552 15.993 68.814 1.00 79.31 192 ALA A C 1
ATOM 1524 O O . ALA A 1 192 ? 32.919 16.539 67.776 1.00 79.31 192 ALA A O 1
ATOM 1525 N N . SER A 1 193 ? 31.537 16.485 69.536 1.00 76.94 193 SER A N 1
ATOM 1526 C CA . SER A 1 193 ? 30.712 17.626 69.109 1.00 76.94 193 SER A CA 1
ATOM 1527 C C . SER A 1 193 ? 31.506 18.921 68.915 1.00 76.94 193 SER A C 1
ATOM 1529 O O . SER A 1 193 ? 31.205 19.684 68.004 1.00 76.94 193 SER A O 1
ATOM 1531 N N . GLU A 1 194 ? 32.545 19.159 69.721 1.00 73.06 194 GLU A N 1
ATOM 1532 C CA . GLU A 1 194 ? 33.393 20.357 69.614 1.00 73.06 194 GLU A CA 1
ATOM 1533 C C . GLU A 1 194 ? 34.219 20.390 68.321 1.00 73.06 194 GLU A C 1
ATOM 1535 O O . GLU A 1 194 ? 34.495 21.463 67.790 1.00 73.06 194 GLU A O 1
ATOM 1540 N N . ALA A 1 195 ? 34.572 19.222 67.776 1.00 76.12 195 ALA A N 1
ATOM 1541 C CA . ALA A 1 195 ? 35.312 19.122 66.521 1.00 76.12 195 ALA A CA 1
ATOM 1542 C C . ALA A 1 195 ? 34.412 19.291 65.281 1.00 76.12 195 ALA A C 1
ATOM 1544 O O . ALA A 1 195 ? 34.918 19.551 64.190 1.00 76.12 195 ALA A O 1
ATOM 1545 N N . TYR A 1 196 ? 33.090 19.156 65.441 1.00 73.50 196 TYR A N 1
ATOM 1546 C CA . TYR A 1 196 ? 32.124 19.101 64.341 1.00 73.50 196 TYR A CA 1
ATOM 1547 C C . TYR A 1 196 ? 30.868 19.957 64.617 1.00 73.50 196 TYR A C 1
ATOM 1549 O O . TYR A 1 196 ? 29.758 19.425 64.717 1.00 73.50 196 TYR A O 1
ATOM 1557 N N . PRO A 1 197 ? 31.013 21.295 64.720 1.00 70.62 197 PRO A N 1
ATOM 1558 C CA . PRO A 1 197 ? 29.921 22.199 65.097 1.00 70.62 197 PRO A CA 1
ATOM 1559 C C . PRO A 1 197 ? 28.795 22.301 64.052 1.00 70.62 197 PRO A C 1
ATOM 1561 O O . PRO A 1 197 ? 27.666 22.640 64.397 1.00 70.62 197 PRO A O 1
ATOM 1564 N N . GLU A 1 198 ? 29.073 21.983 62.786 1.00 74.00 198 GLU A N 1
ATOM 1565 C CA . GLU A 1 198 ? 28.101 22.073 61.687 1.00 74.00 198 GLU A CA 1
ATOM 1566 C C . GLU A 1 198 ? 26.949 21.061 61.845 1.00 74.00 198 GLU A C 1
ATOM 1568 O O . GLU A 1 198 ? 25.780 21.447 61.800 1.00 74.00 198 GLU A O 1
ATOM 1573 N N . PHE A 1 199 ? 27.264 19.823 62.233 1.00 70.25 199 PHE A N 1
ATOM 1574 C CA . PHE A 1 199 ? 26.271 18.779 62.514 1.00 70.25 199 PHE A CA 1
ATOM 1575 C C . PHE A 1 199 ? 25.421 19.062 63.760 1.00 70.25 199 PHE A C 1
ATOM 1577 O O . PHE A 1 199 ? 24.279 18.605 63.871 1.00 70.25 199 PHE A O 1
ATOM 1584 N N . VAL A 1 200 ? 25.967 19.812 64.723 1.00 72.56 200 VAL A N 1
ATOM 1585 C CA . VAL A 1 200 ? 25.213 20.263 65.901 1.00 72.56 200 VAL A CA 1
ATOM 1586 C C . VAL A 1 200 ? 24.223 21.355 65.493 1.00 72.56 200 VAL A C 1
ATOM 1588 O O . VAL A 1 200 ? 23.056 21.305 65.888 1.00 72.56 200 VAL A O 1
ATOM 1591 N N . GLN A 1 201 ? 24.655 22.299 64.653 1.00 66.56 201 GLN A N 1
ATOM 1592 C CA . GLN A 1 201 ? 23.817 23.395 64.172 1.00 66.56 201 GLN A CA 1
ATOM 1593 C C . GLN A 1 201 ? 22.677 22.905 63.267 1.00 66.56 201 GLN A C 1
ATOM 1595 O O . GLN A 1 201 ? 21.550 23.385 63.395 1.00 66.56 201 GLN A O 1
ATOM 1600 N N . GLU A 1 202 ? 22.930 21.926 62.396 1.00 68.88 202 GLU A N 1
ATOM 1601 C CA . GLU A 1 202 ? 21.907 21.337 61.524 1.00 68.88 202 GLU A CA 1
ATOM 1602 C C . GLU A 1 202 ? 20.776 20.679 62.334 1.00 68.88 202 GLU A C 1
ATOM 1604 O O . GLU A 1 202 ? 19.595 20.886 62.050 1.00 68.88 202 GLU A O 1
ATOM 1609 N N . GLN A 1 203 ? 21.115 19.965 63.413 1.00 66.44 203 GLN A N 1
ATOM 1610 C CA . GLN A 1 203 ? 20.118 19.387 64.320 1.00 66.44 203 GLN A CA 1
ATOM 1611 C C . GLN A 1 203 ? 19.311 20.454 65.073 1.00 66.44 203 GLN A C 1
ATOM 1613 O O . GLN A 1 203 ? 18.098 20.303 65.217 1.00 66.44 203 GLN A O 1
ATOM 1618 N N . VAL A 1 204 ? 19.943 21.545 65.522 1.00 62.62 204 VAL A N 1
ATOM 1619 C CA . VAL A 1 204 ? 19.235 22.671 66.163 1.00 62.62 204 VAL A CA 1
ATOM 1620 C C . VAL A 1 204 ? 18.275 23.345 65.178 1.00 62.62 204 VAL A C 1
ATOM 1622 O O . VAL A 1 204 ? 17.130 23.629 65.530 1.00 62.62 204 VAL A O 1
ATOM 1625 N N . ASN A 1 205 ? 18.699 23.541 63.928 1.00 65.06 205 ASN A N 1
ATOM 1626 C CA . ASN A 1 205 ? 17.867 24.131 62.879 1.00 65.06 205 ASN A CA 1
ATOM 1627 C C . ASN A 1 205 ? 16.659 23.241 62.544 1.00 65.06 205 ASN A C 1
ATOM 1629 O O . ASN A 1 205 ? 15.543 23.747 62.431 1.00 65.06 205 ASN A O 1
ATOM 1633 N N . LEU A 1 206 ? 16.861 21.921 62.464 1.00 63.31 206 LEU A N 1
ATOM 1634 C CA . LEU A 1 206 ? 15.777 20.951 62.289 1.00 63.31 206 LEU A CA 1
ATOM 1635 C C . LEU A 1 206 ? 14.826 20.919 63.490 1.00 63.31 206 LEU A C 1
ATOM 1637 O O . LEU A 1 206 ? 13.636 20.703 63.307 1.00 63.31 206 LEU A O 1
ATOM 1641 N N . MET A 1 207 ? 15.304 21.138 64.718 1.00 60.12 207 MET A N 1
ATOM 1642 C CA . MET A 1 207 ? 14.426 21.186 65.894 1.00 60.12 207 MET A CA 1
ATOM 1643 C C . MET A 1 207 ? 13.589 22.473 65.939 1.00 60.12 207 MET A C 1
ATOM 1645 O O . MET A 1 207 ? 12.441 22.440 66.374 1.00 60.12 207 MET A O 1
ATOM 1649 N N . ASN A 1 208 ? 14.127 23.583 65.427 1.00 57.44 208 ASN A N 1
ATOM 1650 C CA . ASN A 1 208 ? 13.416 24.858 65.325 1.00 57.44 208 ASN A CA 1
ATOM 1651 C C . ASN A 1 208 ? 12.419 24.913 64.157 1.00 57.44 208 ASN A C 1
ATOM 1653 O O . ASN A 1 208 ? 11.506 25.726 64.200 1.00 57.44 208 ASN A O 1
ATOM 1657 N N . SER A 1 209 ? 12.543 24.058 63.133 1.00 56.75 209 SER A N 1
ATOM 1658 C CA . SER A 1 209 ? 11.601 24.026 62.001 1.00 56.75 209 SER A CA 1
ATOM 1659 C C . SER A 1 209 ? 10.266 23.328 62.299 1.00 56.75 209 SER A C 1
ATOM 1661 O O . SER A 1 209 ? 9.401 23.289 61.428 1.00 56.75 209 SER A O 1
ATOM 1663 N N . TYR A 1 210 ? 10.104 22.750 63.495 1.00 52.22 210 TYR A N 1
ATOM 1664 C CA . TYR A 1 210 ? 8.875 22.073 63.933 1.00 52.22 210 TYR A CA 1
ATOM 1665 C C . TYR A 1 210 ? 8.156 22.777 65.101 1.00 52.22 210 TYR A C 1
ATOM 1667 O O . TYR A 1 210 ? 7.220 22.193 65.647 1.00 52.22 210 TYR A O 1
ATOM 1675 N N . ASN A 1 211 ? 8.563 24.001 65.469 1.00 43.16 211 ASN A N 1
ATOM 1676 C CA . ASN A 1 211 ? 7.849 24.863 66.424 1.00 43.16 211 ASN A CA 1
ATOM 1677 C C . ASN A 1 211 ? 7.212 26.062 65.721 1.00 43.16 211 ASN A C 1
ATOM 1679 O O . ASN A 1 211 ? 7.914 26.697 64.904 1.00 43.16 211 ASN A O 1
#

Sequence (211 aa):
MRMRVFPYTLKDRAKGWLMTLAPSSLTTWDVVAKKFLEKIFSTPKTAILRRQIFNFKQYDGEPFNECWERFKGLLLQCPHHGLPLYLQMQIFYDGLTQTCQSTVDNAASGAVKKKNAQESYNIYEMLGSNAQHKDTRGKQVGVYEMSSNNDTALHVASLEKKLDSVLNMAPKIAKVCAICNIPGHSTYQCSASEAYPEFVQEQVNLMNSYN

Radius of gyration: 37.06 Å; chains: 1; bounding box: 58×39×106 Å